Protein AF-A0A2H0IQQ1-F1 (afdb_monomer_lite)

Radius of gyration: 22.9 Å; chains: 1; bounding box: 54×59×88 Å

Secondary structure (DSSP, 8-state):
-----------------------S-----SEEEEEEEEE---SS---SEE--EEEETTEEE-TTSTT-BS-SSEETTEEEEEEEEEEEEEEE-TTT--EEEE-EEEEE-PPEE-TT-TT-TT-EEEPPEEESSEEE--SSS-EEEEEEESSSBPPEEEEEEEEEE-THHHHHT--EEEEEEEEEEEEBP-BTTB-S-EEEEEEEEEE--TTSEEEEEEEEEESTT-SS-SSS---EEE--EEEEE-TTS-TTEEEEEEETTEEESEEEHHHHTTS-EEEEEEE-SSPPGGGSPPP-

Structure (mmCIF, N/CA/C/O backbone):
data_AF-A0A2H0IQQ1-F1
#
_entry.id   AF-A0A2H0IQQ1-F1
#
loop_
_atom_site.group_PDB
_atom_site.id
_atom_site.type_symbol
_atom_site.label_atom_id
_atom_site.label_alt_id
_atom_site.label_comp_id
_atom_site.label_asym_id
_atom_site.label_entity_id
_atom_site.label_seq_id
_atom_site.pdbx_PDB_ins_code
_atom_site.Cartn_x
_atom_site.Cartn_y
_atom_site.Cartn_z
_atom_site.occupancy
_atom_site.B_iso_or_equiv
_atom_site.auth_seq_id
_atom_site.auth_comp_id
_atom_site.auth_asym_id
_atom_site.auth_atom_id
_atom_site.pdbx_PDB_model_num
ATOM 1 N N . MET A 1 1 ? 16.024 37.599 61.953 1.00 33.44 1 MET A N 1
ATOM 2 C CA . MET A 1 1 ? 16.875 37.401 60.757 1.00 33.44 1 MET A CA 1
ATOM 3 C C . MET A 1 1 ? 17.077 35.893 60.640 1.00 33.44 1 MET A C 1
ATOM 5 O O . MET A 1 1 ? 17.752 35.353 61.491 1.00 33.44 1 MET A O 1
ATOM 9 N N . LYS A 1 2 ? 16.430 35.102 59.789 1.00 35.09 2 LYS A N 1
ATOM 10 C CA . LYS A 1 2 ? 15.744 35.287 58.509 1.00 35.09 2 LYS A CA 1
ATOM 11 C C . LYS A 1 2 ? 14.688 34.165 58.383 1.00 35.09 2 LYS A C 1
ATOM 13 O O . LYS A 1 2 ? 14.963 33.048 58.797 1.00 35.09 2 LYS A O 1
ATOM 18 N N . LEU A 1 3 ? 13.525 34.547 57.847 1.00 33.88 3 LEU A N 1
ATOM 19 C CA . LEU A 1 3 ? 12.660 33.860 56.870 1.00 33.88 3 LEU A CA 1
ATOM 20 C C . LEU A 1 3 ? 12.457 32.332 57.001 1.00 33.88 3 LEU A C 1
ATOM 22 O O . LEU A 1 3 ? 13.402 31.565 56.889 1.00 33.88 3 LEU A O 1
ATOM 26 N N . LEU A 1 4 ? 11.230 31.843 57.251 1.00 38.47 4 LEU A N 1
ATOM 27 C CA . LEU A 1 4 ? 10.149 31.674 56.245 1.00 38.47 4 LEU A CA 1
ATOM 28 C C . LEU A 1 4 ? 10.708 31.077 54.935 1.00 38.47 4 LEU A C 1
ATOM 30 O O . LEU A 1 4 ? 11.497 31.708 54.254 1.00 38.47 4 LEU A O 1
ATOM 34 N N . ILE A 1 5 ? 10.350 29.874 54.505 1.00 41.84 5 ILE A N 1
ATOM 35 C CA . ILE A 1 5 ? 9.061 29.559 53.884 1.00 41.84 5 ILE A CA 1
ATOM 36 C C . ILE A 1 5 ? 8.909 28.036 53.976 1.00 41.84 5 ILE A C 1
ATOM 38 O O . ILE A 1 5 ? 9.662 27.281 53.365 1.00 41.84 5 ILE A O 1
ATOM 42 N N . LYS A 1 6 ? 7.931 27.579 54.763 1.00 38.88 6 LYS A N 1
ATOM 43 C CA . LYS A 1 6 ? 7.381 26.232 54.615 1.00 38.88 6 LYS A CA 1
ATOM 44 C C . LYS A 1 6 ? 6.642 26.219 53.278 1.00 38.88 6 LYS A C 1
ATOM 46 O O . LYS A 1 6 ? 5.685 26.971 53.117 1.00 38.88 6 LYS A O 1
ATOM 51 N N . LEU A 1 7 ? 7.136 25.418 52.335 1.00 39.16 7 LEU A N 1
ATOM 52 C CA . LEU A 1 7 ? 6.499 25.144 51.050 1.00 39.16 7 LEU A CA 1
ATOM 53 C C . LEU A 1 7 ? 5.069 24.644 51.290 1.00 39.16 7 LEU A C 1
ATOM 55 O O . LEU A 1 7 ? 4.847 23.500 51.677 1.00 39.16 7 LEU A O 1
ATOM 59 N N . LEU A 1 8 ? 4.108 25.527 51.063 1.00 45.72 8 LEU A N 1
ATOM 60 C CA . LEU A 1 8 ? 2.706 25.197 50.883 1.00 45.72 8 LEU A CA 1
ATOM 61 C C . LEU A 1 8 ? 2.200 26.165 49.822 1.00 45.72 8 LEU A C 1
ATOM 63 O O . LEU A 1 8 ? 1.831 27.301 50.113 1.00 45.72 8 LEU A O 1
ATOM 67 N N . THR A 1 9 ? 2.298 25.762 48.561 1.00 40.56 9 THR A N 1
ATOM 68 C CA . THR A 1 9 ? 1.581 26.426 47.474 1.00 40.56 9 THR A CA 1
ATOM 69 C C . THR A 1 9 ? 1.522 25.503 46.272 1.00 40.56 9 THR A C 1
ATOM 71 O O . THR A 1 9 ? 2.543 25.138 45.702 1.00 40.56 9 THR A O 1
ATOM 74 N N . GLY A 1 10 ? 0.291 25.166 45.898 1.00 38.31 10 GLY A N 1
ATOM 75 C CA . GLY A 1 10 ? -0.042 24.788 44.537 1.00 38.31 10 GLY A CA 1
ATOM 76 C C . GLY A 1 10 ? 0.083 23.310 44.224 1.00 38.31 10 GLY A C 1
ATOM 77 O O . GLY A 1 10 ? 0.929 22.921 43.428 1.00 38.31 10 GLY A O 1
ATOM 78 N N . CYS A 1 11 ? -0.873 22.518 44.717 1.00 39.84 11 CYS A N 1
ATOM 79 C CA . CYS A 1 11 ? -1.487 21.500 43.869 1.00 39.84 11 CYS A CA 1
ATOM 80 C C . CYS A 1 11 ? -2.014 22.197 42.604 1.00 39.84 11 CYS A C 1
ATOM 82 O O . CYS A 1 11 ? -3.181 22.573 42.533 1.00 39.84 11 CYS A O 1
ATOM 84 N N . ILE A 1 12 ? -1.150 22.407 41.613 1.00 40.91 12 ILE A N 1
ATOM 85 C CA . ILE A 1 12 ? -1.613 22.458 40.238 1.00 40.91 12 ILE A CA 1
ATOM 86 C C . ILE A 1 12 ? -1.860 20.998 39.912 1.00 40.91 12 ILE A C 1
ATOM 88 O O . ILE A 1 12 ? -0.954 20.253 39.544 1.00 40.91 12 ILE A O 1
ATOM 92 N N . SER A 1 13 ? -3.107 20.591 40.137 1.00 40.72 13 SER A N 1
ATOM 93 C CA . SER A 1 13 ? -3.743 19.547 39.358 1.00 40.72 13 SER A CA 1
ATOM 94 C C . SER A 1 13 ? -3.581 19.952 37.896 1.00 40.72 13 SER A C 1
ATOM 96 O O . SER A 1 13 ? -4.462 20.575 37.308 1.00 40.72 13 SER A O 1
ATOM 98 N N . PHE A 1 14 ? -2.415 19.656 37.318 1.00 38.06 14 PHE A N 1
ATOM 99 C CA . PHE A 1 14 ? -2.322 19.431 35.895 1.00 38.06 14 PHE A CA 1
ATOM 100 C C . PHE A 1 14 ? -3.229 18.231 35.706 1.00 38.06 14 PHE A C 1
ATOM 102 O O . PHE A 1 14 ? -2.861 17.093 35.997 1.00 38.06 14 PHE A O 1
ATOM 109 N N . PHE A 1 15 ? -4.477 18.526 35.341 1.00 36.03 15 PHE A N 1
ATOM 110 C CA . PHE A 1 15 ? -5.259 17.624 34.537 1.00 36.03 15 PHE A C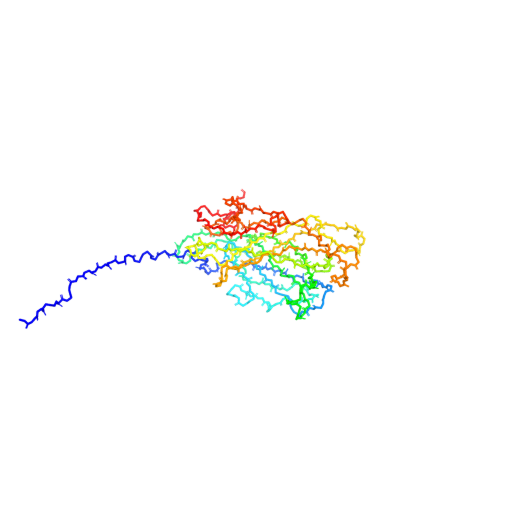A 1
ATOM 111 C C . PHE A 1 15 ? -4.300 17.168 33.447 1.00 36.03 15 PHE A C 1
ATOM 113 O O . PHE A 1 15 ? -3.984 17.911 32.518 1.00 36.03 15 PHE A O 1
ATOM 120 N N . LEU A 1 16 ? -3.765 15.966 33.648 1.00 32.88 16 LEU A N 1
ATOM 121 C CA . LEU A 1 16 ? -3.423 15.059 32.586 1.00 32.88 16 LEU A CA 1
ATOM 122 C C . LEU A 1 16 ? -4.677 15.021 31.720 1.00 32.88 16 LEU A C 1
ATOM 124 O O . LEU A 1 16 ? -5.562 14.189 31.904 1.00 32.88 16 LEU A O 1
ATOM 128 N N . VAL A 1 17 ? -4.755 15.949 30.770 1.00 33.47 17 VAL A N 1
ATOM 129 C CA . VAL A 1 17 ? -5.293 15.617 29.469 1.00 33.47 17 VAL A CA 1
ATOM 130 C C . VAL A 1 17 ? -4.288 14.596 28.949 1.00 33.47 17 VAL A C 1
ATOM 132 O O . VAL A 1 17 ? -3.377 14.902 28.190 1.00 33.47 17 VAL A O 1
ATOM 135 N N . CYS A 1 18 ? -4.397 13.366 29.462 1.00 31.80 18 CYS A N 1
ATOM 136 C CA . CYS A 1 18 ? -4.145 12.209 28.645 1.00 31.80 18 CYS A CA 1
ATOM 137 C C . CYS A 1 18 ? -5.140 12.400 27.511 1.00 31.80 18 CYS A C 1
ATOM 139 O O . CYS A 1 18 ? -6.297 12.000 27.621 1.00 31.80 18 CYS A O 1
ATOM 141 N N . SER A 1 19 ? -4.714 13.112 26.467 1.00 31.34 19 SER A N 1
ATOM 142 C CA . SER A 1 19 ? -5.191 12.823 25.134 1.00 31.34 19 SER A CA 1
ATOM 143 C C . SER A 1 19 ? -4.900 11.343 25.006 1.00 31.34 19 SER A C 1
ATOM 145 O O . SER A 1 19 ? -3.747 10.936 24.865 1.00 31.34 19 SER A O 1
ATOM 147 N N . SER A 1 20 ? -5.916 10.532 25.286 1.00 36.94 20 SER A N 1
ATOM 148 C CA . SER A 1 20 ? -5.905 9.122 24.978 1.00 36.94 20 SER A CA 1
ATOM 149 C C . SER A 1 20 ? -5.668 9.119 23.482 1.00 36.94 20 SER A C 1
ATOM 151 O O . SER A 1 20 ? -6.602 9.367 22.724 1.00 36.94 20 SER A O 1
ATOM 153 N N . ALA A 1 21 ? -4.409 8.978 23.064 1.00 39.47 21 ALA A N 1
ATOM 154 C CA . ALA A 1 21 ? -4.101 8.659 21.690 1.00 39.47 21 ALA A CA 1
ATOM 155 C C . ALA A 1 21 ? -4.992 7.454 21.394 1.00 39.47 21 ALA A C 1
ATOM 157 O O . ALA A 1 21 ? -4.897 6.433 22.088 1.00 39.47 21 ALA A O 1
ATOM 158 N N . LEU A 1 22 ? -5.971 7.637 20.508 1.00 45.75 22 LEU A N 1
ATOM 159 C CA . LEU A 1 22 ? -6.873 6.573 20.100 1.00 45.75 22 LEU A CA 1
ATOM 160 C C . LEU A 1 22 ? -6.001 5.610 19.308 1.00 45.75 22 LEU A C 1
ATOM 162 O O . LEU A 1 22 ? -5.777 5.783 18.118 1.00 45.75 22 LEU A O 1
ATOM 166 N N . ALA A 1 23 ? -5.397 4.672 20.033 1.00 46.00 23 ALA A N 1
ATOM 167 C CA . ALA A 1 23 ? -4.449 3.736 19.479 1.00 46.00 23 ALA A CA 1
ATOM 168 C C . ALA A 1 23 ? -5.076 3.006 18.291 1.00 46.00 23 ALA A C 1
ATOM 170 O O . ALA A 1 23 ? -6.258 2.656 18.305 1.00 46.00 23 ALA A O 1
ATOM 171 N N . GLN A 1 24 ? -4.234 2.721 17.299 1.00 60.72 24 GLN A N 1
ATOM 172 C CA . GLN A 1 24 ? -4.477 1.676 16.315 1.00 60.72 24 GLN A CA 1
ATOM 173 C C . GLN A 1 24 ? -4.996 0.421 17.035 1.00 60.72 24 GLN A C 1
ATOM 175 O O . GLN A 1 24 ? -4.320 -0.126 17.906 1.00 60.72 24 GLN A O 1
ATOM 180 N N . ASN A 1 25 ? -6.226 0.036 16.696 1.00 67.25 25 ASN A N 1
ATOM 181 C CA . ASN A 1 25 ? -7.077 -0.965 17.343 1.00 67.25 25 ASN A CA 1
ATOM 182 C C . ASN A 1 25 ? -6.328 -2.026 18.158 1.00 67.25 25 ASN A C 1
ATOM 184 O O . ASN A 1 25 ? -5.583 -2.855 17.619 1.00 67.25 25 ASN A O 1
ATOM 188 N N . ASN A 1 26 ? -6.601 -2.074 19.460 1.00 74.56 26 ASN A N 1
ATOM 189 C CA . ASN A 1 26 ? -6.078 -3.127 20.315 1.00 74.56 26 ASN A CA 1
ATOM 190 C C . ASN A 1 26 ? -7.199 -4.117 20.599 1.00 74.56 26 ASN A C 1
ATOM 192 O O . ASN A 1 26 ? -7.939 -3.956 21.555 1.00 74.56 26 ASN A O 1
ATOM 196 N N . TYR A 1 27 ? -7.352 -5.111 19.731 1.00 84.75 27 TYR A N 1
ATOM 197 C CA . TYR A 1 27 ? -8.347 -6.167 19.887 1.00 84.75 27 TYR A CA 1
ATOM 198 C C . TYR A 1 27 ? -7.715 -7.547 19.725 1.00 84.75 27 TYR A C 1
ATOM 200 O O . TYR A 1 27 ? -6.635 -7.710 19.126 1.00 84.75 27 TYR A O 1
ATOM 208 N N . LYS A 1 28 ? -8.430 -8.554 20.233 1.00 85.25 28 LYS A N 1
ATOM 209 C CA . LYS A 1 28 ? -8.199 -9.966 19.935 1.00 85.25 28 LYS A CA 1
ATOM 210 C C . LYS A 1 28 ? -9.234 -10.450 18.906 1.00 85.25 28 LYS A C 1
ATOM 212 O O . LYS A 1 28 ? -10.422 -10.420 19.218 1.00 85.25 28 LYS A O 1
ATOM 217 N N . PRO A 1 29 ? -8.806 -10.938 17.726 1.00 86.56 29 PRO A N 1
ATOM 218 C CA . PRO A 1 29 ? -9.711 -11.406 16.686 1.00 86.56 29 PRO A CA 1
ATOM 219 C C . PRO A 1 29 ? -10.640 -12.506 17.192 1.00 86.56 29 PRO A C 1
ATOM 221 O O . PRO A 1 29 ? -10.183 -13.521 17.723 1.00 86.56 29 PRO A O 1
ATOM 224 N N . THR A 1 30 ? -11.941 -12.299 17.017 1.00 84.06 30 THR A N 1
ATOM 225 C CA . THR A 1 30 ? -12.991 -13.277 17.344 1.00 84.06 30 THR A CA 1
ATOM 226 C C . THR A 1 30 ? -13.197 -14.289 16.219 1.00 84.06 30 THR A C 1
ATOM 228 O O . THR A 1 30 ? -13.324 -15.484 16.478 1.00 84.06 30 THR A O 1
ATOM 231 N N . ASN A 1 31 ? -13.165 -13.821 14.969 1.00 88.44 31 ASN A N 1
ATOM 232 C CA . ASN A 1 31 ? -13.225 -14.638 13.765 1.00 88.44 31 ASN A CA 1
ATOM 233 C C . ASN A 1 31 ? -12.008 -14.345 12.893 1.00 88.44 31 ASN A C 1
ATOM 235 O O . ASN A 1 31 ? -11.460 -13.239 12.911 1.00 88.44 31 ASN A O 1
ATOM 239 N N . THR A 1 32 ? -11.584 -15.354 12.136 1.00 92.31 32 THR A N 1
ATOM 240 C CA . THR A 1 32 ? -10.443 -15.227 11.234 1.00 92.31 32 THR A CA 1
ATOM 241 C C . THR A 1 32 ? -10.701 -15.899 9.891 1.00 92.31 32 THR A C 1
ATOM 243 O O . THR A 1 32 ? -11.442 -16.879 9.805 1.00 92.31 32 THR A O 1
ATOM 246 N N . GLY A 1 33 ? -10.093 -15.350 8.845 1.00 93.94 33 GLY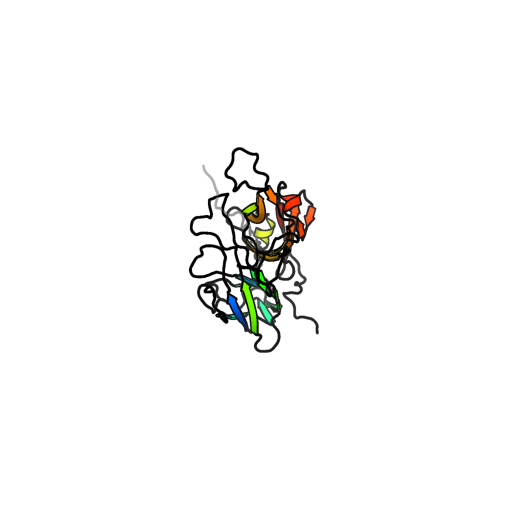 A N 1
ATOM 247 C CA . GLY A 1 33 ? -10.089 -15.868 7.486 1.00 93.94 33 GLY A CA 1
ATOM 248 C C . GLY A 1 33 ? -8.704 -16.318 7.026 1.00 93.94 33 GLY A C 1
ATOM 249 O O . GLY A 1 33 ? -7.726 -16.334 7.785 1.00 93.94 33 GLY A O 1
ATOM 250 N N . TYR A 1 34 ? -8.644 -16.675 5.745 1.00 95.06 34 TYR A N 1
ATOM 251 C CA . TYR A 1 34 ? -7.450 -17.178 5.076 1.00 95.06 34 TYR A CA 1
ATOM 252 C C . TYR A 1 34 ? -7.216 -16.449 3.758 1.00 95.06 34 TYR A C 1
ATOM 254 O O . TYR A 1 34 ? -8.157 -16.120 3.033 1.00 95.06 34 TYR A O 1
ATOM 262 N N . VAL A 1 35 ? -5.946 -16.282 3.406 1.00 96.75 35 VAL A N 1
ATOM 263 C CA . VAL A 1 35 ? -5.532 -15.786 2.096 1.00 96.75 35 VAL A CA 1
ATOM 264 C C . VAL A 1 35 ? -4.459 -16.710 1.538 1.00 96.75 35 VAL A C 1
ATOM 266 O O . VAL A 1 35 ? -3.457 -16.994 2.191 1.00 96.75 35 VAL A O 1
ATOM 269 N N . ASN A 1 36 ? -4.679 -17.194 0.322 1.00 97.38 36 ASN A N 1
ATOM 270 C CA . ASN A 1 36 ? -3.745 -18.031 -0.414 1.00 97.38 36 ASN A CA 1
ATOM 271 C C . ASN A 1 36 ? -3.031 -17.178 -1.456 1.00 97.38 36 ASN A C 1
ATOM 273 O O . ASN A 1 36 ? -3.638 -16.765 -2.445 1.00 97.38 36 ASN A O 1
ATOM 277 N N . PHE A 1 37 ? -1.735 -16.963 -1.262 1.00 97.38 37 PHE A N 1
ATOM 278 C CA . PHE A 1 37 ? -0.912 -16.213 -2.200 1.00 97.38 37 PHE A CA 1
ATOM 279 C C . PHE A 1 37 ? -0.208 -17.149 -3.178 1.00 97.38 37 PHE A C 1
ATOM 281 O O . PHE A 1 37 ? 0.415 -18.141 -2.794 1.00 97.38 37 PHE A O 1
ATOM 288 N N . SER A 1 38 ? -0.276 -16.808 -4.457 1.00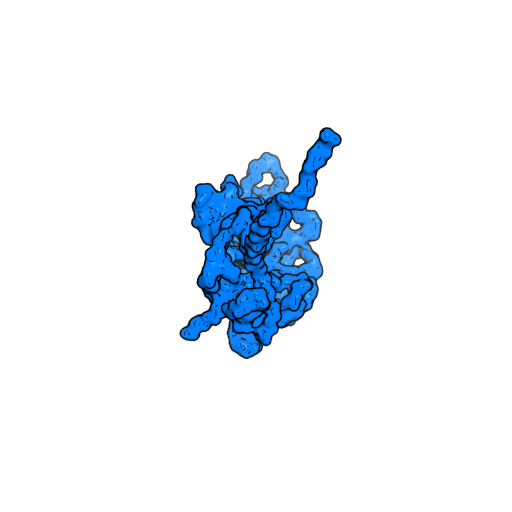 97.88 38 SER A N 1
ATOM 289 C CA . SER A 1 38 ? 0.513 -17.425 -5.515 1.00 97.88 38 SER A CA 1
ATOM 290 C C . SER A 1 38 ? 1.434 -16.375 -6.111 1.00 97.88 38 SER A C 1
ATOM 292 O O . SER A 1 38 ? 0.964 -15.416 -6.716 1.00 97.88 38 SER A O 1
ATOM 294 N N . LEU A 1 39 ? 2.739 -16.550 -5.914 1.00 97.12 39 LEU A N 1
ATOM 295 C CA . LEU A 1 39 ? 3.758 -15.620 -6.384 1.00 97.12 39 LEU A CA 1
ATOM 296 C C . LEU A 1 39 ? 4.436 -16.193 -7.628 1.00 97.12 39 LEU A C 1
ATOM 298 O O . LEU A 1 39 ? 5.015 -17.279 -7.579 1.00 97.12 39 LEU A O 1
ATOM 302 N N . GLY A 1 40 ? 4.334 -15.460 -8.732 1.00 95.75 40 GLY A N 1
ATOM 303 C CA . GLY A 1 40 ? 4.988 -15.725 -10.005 1.00 95.75 40 GLY A CA 1
ATOM 304 C C . GLY A 1 40 ? 6.465 -15.336 -9.999 1.00 95.75 40 GLY A C 1
ATOM 305 O O . GLY A 1 40 ? 7.157 -15.489 -8.989 1.00 95.75 40 GLY A O 1
ATOM 306 N N . GLY A 1 41 ? 6.947 -14.872 -11.150 1.00 93.62 41 GLY A N 1
ATOM 307 C CA . GLY A 1 41 ? 8.340 -14.485 -11.357 1.00 93.62 41 GLY A CA 1
ATOM 308 C C . GLY A 1 41 ? 8.571 -12.978 -11.250 1.00 93.62 41 GLY A C 1
ATOM 309 O O . GLY A 1 41 ? 7.641 -12.195 -11.075 1.00 93.62 41 GLY A O 1
ATOM 310 N N . THR A 1 42 ? 9.834 -12.586 -11.393 1.00 92.81 42 THR A N 1
ATOM 311 C CA . THR A 1 42 ? 10.305 -11.198 -11.522 1.00 92.81 42 THR A CA 1
ATOM 312 C C . THR A 1 42 ? 11.392 -11.147 -12.596 1.00 92.81 42 THR A C 1
ATOM 314 O O . THR A 1 42 ? 12.105 -12.128 -12.823 1.00 92.81 42 THR A O 1
ATOM 317 N N . SER A 1 43 ? 11.511 -10.004 -13.266 1.00 87.50 43 SER A N 1
ATOM 318 C CA . SER A 1 43 ? 12.535 -9.726 -14.275 1.00 87.50 43 SER A CA 1
ATOM 319 C C . SER A 1 43 ? 13.890 -9.312 -13.677 1.00 87.50 43 SER A C 1
ATOM 321 O O . SER A 1 43 ? 14.894 -9.256 -14.392 1.00 87.50 43 SER A O 1
ATOM 323 N N . LEU A 1 44 ? 13.951 -9.044 -12.367 1.00 89.25 44 LEU A N 1
ATOM 324 C CA . LEU A 1 44 ? 15.160 -8.612 -11.666 1.00 89.25 44 LEU A CA 1
ATOM 325 C C . LEU A 1 44 ? 15.754 -9.710 -10.773 1.00 89.25 44 LEU A C 1
ATOM 327 O O . LEU A 1 44 ? 15.088 -10.647 -10.335 1.00 89.25 44 LEU A O 1
ATOM 331 N N . LEU A 1 45 ? 17.047 -9.571 -10.459 1.00 86.81 45 LEU A N 1
ATOM 332 C CA . LEU A 1 45 ? 17.672 -10.339 -9.380 1.00 86.81 45 LEU A CA 1
ATOM 333 C C . LEU A 1 45 ? 17.040 -9.941 -8.046 1.00 86.81 45 LEU A C 1
ATOM 335 O O . LEU A 1 45 ? 16.912 -8.753 -7.756 1.00 86.81 45 LEU A O 1
ATOM 339 N N . HIS A 1 46 ? 16.699 -10.935 -7.237 1.00 85.44 46 HIS A N 1
ATOM 340 C CA . HIS A 1 46 ? 15.845 -10.772 -6.068 1.00 85.44 46 HIS A CA 1
ATOM 341 C C . HIS A 1 46 ? 16.340 -11.599 -4.881 1.00 85.44 46 HIS A C 1
ATOM 343 O O . HIS A 1 46 ? 17.122 -12.543 -5.020 1.00 85.44 46 HIS A O 1
ATOM 349 N N . ALA A 1 47 ? 15.868 -11.228 -3.691 1.00 84.56 47 ALA A N 1
ATOM 350 C CA . ALA A 1 47 ? 16.016 -12.045 -2.495 1.00 84.56 47 ALA A CA 1
ATOM 351 C C . ALA A 1 47 ? 15.182 -13.330 -2.605 1.00 84.56 47 ALA A C 1
ATOM 353 O O . ALA A 1 47 ? 14.243 -13.414 -3.391 1.00 84.56 47 ALA A O 1
ATOM 354 N N . LYS A 1 48 ? 15.483 -14.326 -1.764 1.00 87.50 48 LYS A N 1
ATOM 355 C CA . LYS A 1 48 ? 14.792 -15.627 -1.778 1.00 87.50 48 LYS A CA 1
ATOM 356 C C . LYS A 1 48 ? 13.273 -15.516 -1.573 1.00 87.50 48 LYS A C 1
ATOM 358 O O . LYS A 1 48 ? 12.534 -16.364 -2.068 1.00 87.50 48 LYS A O 1
ATOM 363 N N . THR A 1 49 ? 12.824 -14.504 -0.839 1.00 92.62 49 THR A N 1
ATOM 364 C CA . THR A 1 49 ? 11.417 -14.292 -0.492 1.00 92.62 49 THR A CA 1
ATOM 365 C C . THR A 1 49 ? 11.004 -12.846 -0.725 1.00 92.62 49 THR A C 1
ATOM 367 O O . THR A 1 49 ? 11.828 -11.939 -0.609 1.00 92.62 49 THR A O 1
ATOM 370 N N . GLN A 1 50 ? 9.719 -12.651 -0.996 1.00 93.06 50 GLN A N 1
ATOM 371 C CA . GLN A 1 50 ? 9.046 -11.366 -1.104 1.00 93.06 50 GLN A CA 1
ATOM 372 C C . GLN A 1 50 ? 8.176 -11.134 0.133 1.00 93.06 50 GLN A C 1
ATOM 374 O O . GLN A 1 50 ? 7.412 -12.011 0.537 1.00 93.06 50 GLN A O 1
ATOM 379 N N . ASN A 1 51 ? 8.278 -9.953 0.734 1.00 91.50 51 ASN A N 1
ATOM 380 C CA . ASN A 1 51 ? 7.385 -9.560 1.822 1.00 91.50 51 ASN A CA 1
ATOM 381 C C . ASN A 1 51 ? 6.124 -8.910 1.254 1.00 91.50 51 ASN A C 1
ATOM 383 O O . ASN A 1 51 ? 6.143 -8.391 0.143 1.00 91.50 51 ASN A O 1
ATOM 387 N N . LEU A 1 52 ? 5.045 -8.931 2.026 1.00 92.94 52 LEU A N 1
ATOM 388 C CA . LEU A 1 52 ? 3.820 -8.194 1.737 1.00 92.94 52 LEU A CA 1
ATOM 389 C C . LEU A 1 52 ? 3.176 -7.750 3.042 1.00 92.94 52 LEU A C 1
ATOM 391 O O . LEU A 1 52 ? 3.515 -8.254 4.118 1.00 92.94 52 LEU A O 1
ATOM 395 N N . GLU A 1 53 ? 2.233 -6.830 2.920 1.00 94.88 53 GLU A N 1
ATOM 396 C CA . GLU A 1 53 ? 1.503 -6.249 4.037 1.00 94.88 53 GLU A CA 1
ATOM 397 C C . GLU A 1 53 ? 0.016 -6.190 3.688 1.00 94.88 53 GLU A C 1
ATOM 399 O O . GLU A 1 53 ? -0.351 -5.850 2.561 1.00 94.88 53 GLU A O 1
ATOM 404 N N . LEU A 1 54 ? -0.848 -6.542 4.643 1.00 95.44 54 LEU A N 1
ATOM 405 C CA . LEU A 1 54 ? -2.294 -6.386 4.494 1.00 95.44 54 LEU A CA 1
ATOM 406 C C . LEU A 1 54 ? -2.776 -5.253 5.389 1.00 95.44 54 LEU A C 1
ATOM 408 O O . LEU A 1 54 ? -2.439 -5.211 6.572 1.00 95.44 54 LEU A O 1
ATOM 412 N N . PHE A 1 55 ? -3.629 -4.399 4.834 1.00 94.69 55 PHE A N 1
ATOM 413 C CA . PHE A 1 55 ? -4.255 -3.291 5.541 1.00 94.69 55 PHE A CA 1
ATOM 414 C C . PHE A 1 55 ? -5.767 -3.460 5.551 1.00 94.69 55 PHE A C 1
ATOM 416 O O . PHE A 1 55 ? -6.373 -3.627 4.494 1.00 94.69 55 PHE A O 1
ATOM 423 N N . GLY A 1 56 ? -6.380 -3.397 6.729 1.00 92.38 56 GLY A N 1
ATOM 424 C CA . GLY A 1 56 ? -7.834 -3.454 6.870 1.00 92.38 56 GLY A CA 1
ATOM 425 C C . GLY A 1 56 ? -8.281 -2.894 8.210 1.00 92.38 56 GLY A C 1
ATOM 426 O O . GLY A 1 56 ? -7.800 -3.335 9.249 1.00 92.38 56 GLY A O 1
ATOM 427 N N . CYS A 1 57 ? -9.174 -1.906 8.193 1.00 90.88 57 CYS A N 1
ATOM 428 C CA . CYS A 1 57 ? -9.689 -1.220 9.379 1.00 90.88 57 CYS A CA 1
ATOM 429 C C . CYS A 1 57 ? -8.608 -0.926 10.450 1.00 90.88 57 CYS A C 1
ATOM 431 O O . CYS A 1 57 ? -8.636 -1.488 11.546 1.00 90.88 57 CYS A O 1
ATOM 433 N N . ASN A 1 58 ? -7.590 -0.127 10.098 1.00 84.56 58 ASN A N 1
ATOM 434 C CA . ASN A 1 58 ? -6.375 0.165 10.894 1.00 84.56 58 ASN A CA 1
ATOM 435 C C . ASN A 1 58 ? -5.534 -1.025 11.365 1.00 84.56 58 ASN A C 1
ATOM 437 O O . ASN A 1 58 ? -4.582 -0.855 12.125 1.00 84.56 58 ASN A O 1
ATOM 441 N N . THR A 1 59 ? -5.840 -2.232 10.912 1.00 87.06 59 THR A N 1
ATOM 442 C CA . THR A 1 59 ? -5.011 -3.403 11.162 1.00 87.06 59 THR A CA 1
ATOM 443 C C . THR A 1 59 ? -3.956 -3.486 10.066 1.00 87.06 59 THR A C 1
ATOM 445 O O . THR A 1 59 ? -4.310 -3.614 8.896 1.00 87.06 59 THR A O 1
ATOM 448 N N . SER A 1 60 ? -2.678 -3.438 10.450 1.00 91.06 60 SER A N 1
ATOM 449 C CA . SER A 1 60 ? -1.549 -3.789 9.582 1.00 91.06 60 SER A CA 1
ATOM 450 C C . SER A 1 60 ? -1.063 -5.201 9.916 1.00 91.06 60 SER A C 1
ATOM 452 O O . SER A 1 60 ? -0.786 -5.529 11.075 1.00 91.06 60 SER A O 1
ATOM 454 N N . ILE A 1 61 ? -1.009 -6.069 8.907 1.00 92.69 61 ILE A N 1
ATOM 455 C CA . ILE A 1 61 ? -0.603 -7.470 9.036 1.00 92.69 61 ILE A CA 1
ATOM 456 C C . ILE A 1 61 ? 0.655 -7.672 8.200 1.00 92.69 61 ILE A C 1
ATOM 458 O O . ILE A 1 61 ? 0.593 -7.764 6.976 1.00 92.69 61 ILE A O 1
ATOM 462 N N . THR A 1 62 ? 1.794 -7.743 8.884 1.00 92.25 62 THR A N 1
ATOM 463 C CA . THR A 1 62 ? 3.134 -7.865 8.298 1.00 92.25 62 THR A CA 1
ATOM 464 C C . THR A 1 62 ? 3.881 -9.051 8.903 1.00 92.25 62 THR A C 1
ATOM 466 O O . THR A 1 62 ? 3.492 -9.571 9.953 1.00 92.25 62 THR A O 1
ATOM 469 N N . VAL A 1 63 ? 4.957 -9.499 8.251 1.00 89.38 63 VAL A N 1
ATOM 470 C CA . VAL A 1 63 ? 5.784 -10.613 8.742 1.00 89.38 63 VAL A CA 1
ATOM 471 C C . VAL A 1 63 ? 6.234 -10.349 10.182 1.00 89.38 63 VAL A C 1
ATOM 473 O O . VAL A 1 63 ? 6.897 -9.356 10.468 1.00 89.38 63 VAL A O 1
ATOM 476 N N . GLY A 1 64 ? 5.899 -11.272 11.087 1.00 85.25 64 GLY A N 1
ATOM 477 C CA . GLY A 1 64 ? 6.253 -11.187 12.508 1.00 85.25 64 GLY A CA 1
ATOM 478 C C . GLY A 1 64 ? 5.245 -10.440 13.388 1.00 85.25 64 GLY A C 1
ATOM 479 O O . GLY A 1 64 ? 5.437 -10.395 14.603 1.00 85.25 64 GLY A O 1
ATOM 480 N N . SER A 1 65 ? 4.162 -9.890 12.826 1.00 88.25 65 SER A N 1
ATOM 481 C CA . SER A 1 65 ? 3.085 -9.285 13.617 1.00 88.25 65 SER A CA 1
ATOM 482 C C . SER A 1 65 ? 2.247 -10.340 14.359 1.00 88.25 65 SER A C 1
ATOM 484 O O . SER A 1 65 ? 2.232 -11.520 14.001 1.00 88.25 65 SER A O 1
ATOM 486 N N . LYS A 1 66 ? 1.476 -9.916 15.374 1.00 86.00 66 LYS A N 1
ATOM 487 C CA . LYS A 1 66 ? 0.581 -10.804 16.153 1.00 86.00 66 LYS A CA 1
ATOM 488 C C . LYS A 1 66 ? -0.499 -11.508 15.319 1.00 86.00 66 LYS A C 1
ATOM 490 O O . LYS A 1 66 ? -1.059 -12.501 15.772 1.00 86.00 66 LYS A O 1
ATOM 495 N N . PHE A 1 67 ? -0.807 -10.982 14.134 1.00 87.19 67 PHE A N 1
ATOM 496 C CA . PHE A 1 67 ? -1.816 -11.522 13.219 1.00 87.19 67 PHE A CA 1
ATOM 497 C C . PHE A 1 67 ? -1.197 -12.299 12.053 1.00 87.19 67 PHE A C 1
ATOM 499 O O . PHE A 1 67 ? -1.914 -12.770 11.174 1.00 87.19 67 PHE A O 1
ATOM 506 N N . TRP A 1 68 ? 0.129 -12.449 12.037 1.00 90.44 68 TRP A N 1
ATOM 507 C CA . TRP A 1 68 ? 0.834 -13.161 10.985 1.00 90.44 68 TRP A CA 1
ATOM 508 C C . TRP A 1 68 ? 0.974 -14.647 11.310 1.00 90.44 68 TRP A C 1
ATOM 510 O O . TRP A 1 68 ? 1.894 -15.059 12.017 1.00 90.44 68 TRP A O 1
ATOM 520 N N . ASN A 1 69 ? 0.084 -15.470 10.755 1.00 93.69 69 ASN A N 1
ATOM 521 C CA . ASN A 1 69 ? 0.212 -16.926 10.808 1.00 93.69 69 ASN A CA 1
ATOM 522 C C . ASN A 1 69 ? 0.420 -17.503 9.402 1.00 93.69 69 ASN A C 1
ATOM 524 O O . ASN A 1 69 ? -0.507 -18.030 8.776 1.00 93.69 69 ASN A O 1
ATOM 528 N N . GLY A 1 70 ? 1.642 -17.342 8.894 1.00 93.50 70 GLY A N 1
ATOM 529 C CA . GLY A 1 70 ? 2.050 -17.719 7.543 1.00 93.50 70 GLY A CA 1
ATOM 530 C C . GLY A 1 70 ? 3.575 -17.830 7.403 1.00 93.50 70 GLY A C 1
ATOM 531 O O . GLY A 1 70 ? 4.292 -17.822 8.409 1.00 93.50 70 GLY A O 1
ATOM 532 N N . PRO A 1 71 ? 4.100 -17.944 6.171 1.00 93.69 71 PRO A N 1
ATOM 533 C CA . PRO A 1 71 ? 5.539 -18.043 5.935 1.00 93.69 71 PRO A CA 1
ATOM 534 C C . PRO A 1 71 ? 6.259 -16.748 6.343 1.00 93.69 71 PRO A C 1
ATOM 536 O O . PRO A 1 71 ? 5.658 -15.680 6.366 1.00 93.69 71 PRO A O 1
ATOM 539 N N . SER A 1 72 ? 7.566 -16.796 6.610 1.00 91.62 72 SER A N 1
ATOM 540 C CA . SER A 1 72 ? 8.377 -15.609 6.956 1.00 91.62 72 SER A CA 1
ATOM 541 C C . SER A 1 72 ? 8.655 -14.666 5.767 1.00 91.62 72 SER A C 1
ATOM 543 O O . SER A 1 72 ? 9.614 -13.902 5.796 1.00 91.62 72 SER A O 1
ATOM 545 N N . GLY A 1 73 ? 7.876 -14.793 4.695 1.00 93.00 73 GLY A N 1
ATOM 546 C CA . GLY A 1 73 ? 8.086 -14.220 3.370 1.00 93.00 73 GLY A CA 1
ATOM 547 C C . GLY A 1 73 ? 7.613 -15.208 2.299 1.00 93.00 73 GLY A C 1
ATOM 548 O O . GLY A 1 73 ? 7.715 -16.421 2.477 1.00 93.00 73 GLY A O 1
ATOM 549 N N . PHE A 1 74 ? 7.086 -14.703 1.190 1.00 95.19 74 PHE A N 1
ATOM 550 C CA . PHE A 1 74 ? 6.537 -15.507 0.101 1.00 95.19 74 PHE A CA 1
ATOM 551 C C . PHE A 1 74 ? 7.633 -15.913 -0.879 1.00 95.19 74 PHE A C 1
ATOM 553 O O . PHE A 1 74 ? 8.391 -15.081 -1.367 1.00 95.19 74 PHE A O 1
ATOM 560 N N . GLU A 1 75 ? 7.738 -17.203 -1.164 1.00 96.06 75 GLU A N 1
ATOM 561 C CA . GLU A 1 75 ? 8.705 -17.746 -2.115 1.00 96.06 75 GLU A CA 1
ATOM 562 C C . GLU A 1 75 ? 8.259 -17.479 -3.555 1.00 96.06 75 GLU A C 1
ATOM 564 O O . GLU A 1 75 ? 7.080 -17.617 -3.888 1.00 96.06 75 GLU A O 1
ATOM 569 N N . TRP A 1 76 ? 9.216 -17.131 -4.411 1.00 95.94 76 TRP A N 1
ATOM 570 C CA . TRP A 1 76 ? 9.000 -16.925 -5.842 1.00 95.94 76 TRP A CA 1
ATOM 571 C C . TRP A 1 76 ? 8.622 -18.219 -6.562 1.00 95.94 76 TRP A C 1
ATOM 573 O O . TRP A 1 76 ? 9.082 -19.301 -6.193 1.00 95.94 76 TRP A O 1
ATOM 583 N N . ASN A 1 77 ? 7.832 -18.101 -7.632 1.00 95.75 77 ASN A N 1
ATOM 584 C CA . ASN A 1 77 ? 7.348 -19.223 -8.445 1.00 95.75 77 ASN A CA 1
ATOM 585 C C . ASN A 1 77 ? 6.634 -20.317 -7.628 1.00 95.75 77 ASN A C 1
ATOM 587 O O . ASN A 1 77 ? 6.743 -21.509 -7.930 1.00 95.75 77 ASN A O 1
ATOM 591 N N . LYS A 1 78 ? 5.911 -19.922 -6.576 1.00 97.00 78 LYS A N 1
ATOM 592 C CA . LYS A 1 78 ? 5.231 -20.839 -5.659 1.00 97.00 78 LYS A CA 1
ATOM 593 C C . LYS A 1 78 ? 3.782 -20.426 -5.443 1.00 97.00 78 LYS A C 1
ATOM 595 O O . LYS A 1 78 ? 3.479 -19.304 -5.031 1.00 97.00 78 LYS A O 1
ATOM 600 N N . ALA A 1 79 ? 2.890 -21.378 -5.696 1.00 96.88 79 ALA A N 1
ATOM 601 C CA . ALA A 1 79 ? 1.453 -21.230 -5.517 1.00 96.88 79 ALA A CA 1
ATOM 602 C C . ALA A 1 79 ? 0.994 -21.620 -4.103 1.00 96.88 79 ALA A C 1
ATOM 604 O O . ALA A 1 79 ? 1.665 -22.390 -3.413 1.00 96.88 79 ALA A O 1
ATOM 605 N N . ASN A 1 80 ? -0.197 -21.146 -3.724 1.00 95.75 80 ASN A N 1
ATOM 606 C CA . ASN A 1 80 ? -0.945 -21.573 -2.532 1.00 95.75 80 ASN A CA 1
ATOM 607 C C . ASN A 1 80 ? -0.176 -21.441 -1.205 1.00 95.75 80 ASN A C 1
ATOM 609 O O . ASN A 1 80 ? -0.251 -22.302 -0.329 1.00 95.75 80 ASN A O 1
ATOM 613 N N . GLN A 1 81 ? 0.575 -20.355 -1.054 1.00 96.94 81 GLN A N 1
ATOM 614 C CA . GLN A 1 81 ? 1.244 -20.003 0.191 1.00 96.94 81 GLN A CA 1
ATOM 615 C C . GLN A 1 81 ? 0.222 -19.358 1.129 1.00 96.94 81 GLN A C 1
ATOM 617 O O . GLN A 1 81 ? -0.265 -18.257 0.871 1.00 96.94 81 GLN A O 1
ATOM 622 N N . VAL A 1 82 ? -0.143 -20.079 2.187 1.00 97.00 82 VAL A N 1
ATOM 623 C CA . VAL A 1 82 ? -1.271 -19.716 3.052 1.00 97.00 82 VAL A CA 1
ATOM 624 C C . VAL A 1 82 ? -0.840 -18.724 4.129 1.00 97.00 82 VAL A C 1
ATOM 626 O O . VAL A 1 82 ? 0.090 -18.988 4.891 1.00 97.00 82 VAL A O 1
ATOM 629 N N . LEU A 1 83 ? -1.577 -17.622 4.232 1.00 96.38 83 LEU A N 1
ATOM 630 C CA . LEU A 1 83 ? -1.619 -16.755 5.401 1.00 96.38 83 LEU A CA 1
ATOM 631 C C . LEU A 1 83 ? -2.974 -16.947 6.088 1.00 96.38 83 LEU A C 1
ATOM 633 O O . LEU A 1 83 ? -4.029 -16.757 5.485 1.00 96.38 83 LEU A O 1
ATOM 637 N N . SER A 1 84 ? -2.946 -17.368 7.346 1.00 94.19 84 SER A N 1
ATOM 638 C CA . SER A 1 84 ? -4.139 -17.639 8.153 1.00 94.19 84 SER A CA 1
ATOM 639 C C . SER A 1 84 ? -4.234 -16.678 9.334 1.00 94.19 84 SER A C 1
ATOM 641 O O . SER A 1 84 ? -3.295 -15.933 9.611 1.00 94.19 84 SER A O 1
ATOM 643 N N . GLY A 1 85 ? -5.362 -16.702 10.048 1.00 90.25 85 GLY A N 1
ATOM 644 C CA . GLY A 1 85 ? -5.543 -15.862 11.232 1.00 90.25 85 GLY A CA 1
ATOM 645 C C . GLY A 1 85 ? -5.840 -14.396 10.906 1.00 90.25 85 GLY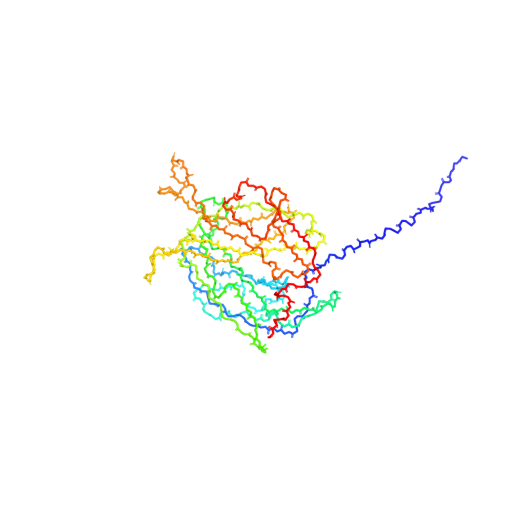 A C 1
ATOM 646 O O . GLY A 1 85 ? -5.765 -13.556 11.800 1.00 90.25 85 GLY A O 1
ATOM 647 N N . ILE A 1 86 ? -6.189 -14.094 9.649 1.00 93.62 86 ILE A N 1
ATOM 648 C CA . ILE A 1 86 ? -6.549 -12.744 9.211 1.00 93.62 86 ILE A CA 1
ATOM 649 C C . ILE A 1 86 ? -7.846 -12.344 9.909 1.00 93.62 86 ILE A C 1
ATOM 651 O O . ILE A 1 86 ? -8.833 -13.054 9.728 1.00 93.62 86 ILE A O 1
ATOM 655 N N . PRO A 1 87 ? -7.882 -11.266 10.706 1.00 92.94 87 PRO A N 1
ATOM 656 C CA . PRO A 1 87 ? -9.101 -10.840 11.380 1.00 92.94 87 PRO A CA 1
ATOM 657 C C . PRO A 1 87 ? -10.265 -10.643 10.404 1.00 92.94 87 PRO A C 1
ATOM 659 O O . PRO A 1 87 ? -10.088 -10.227 9.268 1.00 92.94 87 PRO A O 1
ATOM 662 N N . TYR A 1 88 ? -11.477 -10.976 10.821 1.00 92.38 88 TYR A N 1
ATOM 663 C CA . TYR A 1 88 ? -12.656 -10.784 9.982 1.00 92.38 88 TYR A CA 1
ATOM 664 C C . TYR A 1 88 ? -13.914 -10.734 10.847 1.00 92.38 88 TYR A C 1
ATOM 666 O O . TYR A 1 88 ? -13.951 -11.277 11.949 1.00 92.38 88 TYR A O 1
ATOM 674 N N . GLY A 1 89 ? -14.964 -10.087 10.363 1.00 92.00 89 GLY A N 1
ATOM 675 C CA . GLY A 1 89 ? -16.246 -10.024 11.040 1.00 92.00 89 GLY A CA 1
ATOM 676 C C . GLY A 1 89 ? -16.281 -8.994 12.165 1.00 92.00 89 GLY A C 1
ATOM 677 O O . GLY A 1 89 ? -15.458 -8.081 12.221 1.00 92.00 89 GLY A O 1
ATOM 678 N N . LEU A 1 90 ? -17.251 -9.157 13.066 1.00 92.25 90 LEU A N 1
ATOM 679 C CA . LEU A 1 90 ? -17.450 -8.276 14.216 1.00 92.25 90 LEU A CA 1
ATOM 680 C C . LEU A 1 90 ? -16.284 -8.391 15.205 1.00 92.25 90 LEU A C 1
ATOM 682 O O . LEU A 1 90 ? -15.979 -9.483 15.690 1.00 92.25 90 LEU A O 1
ATOM 686 N N . GLN A 1 91 ? -15.677 -7.254 15.516 1.00 92.00 91 GLN A N 1
ATOM 687 C CA . GLN A 1 91 ? -14.600 -7.071 16.477 1.00 92.00 91 GLN A CA 1
ATOM 688 C C . GLN A 1 91 ? -15.014 -6.047 17.535 1.00 92.00 91 GLN A C 1
ATOM 690 O O . GLN A 1 91 ? -15.930 -5.251 17.331 1.00 92.00 91 GLN A O 1
ATOM 695 N N . THR A 1 92 ? -14.310 -6.058 18.661 1.00 89.50 92 THR A N 1
ATOM 696 C CA . THR A 1 92 ? -14.500 -5.093 19.744 1.00 89.50 92 THR A CA 1
ATOM 697 C C . THR A 1 92 ? -13.137 -4.561 20.140 1.00 89.50 92 THR A C 1
ATOM 699 O O . THR A 1 92 ? -12.241 -5.348 20.447 1.00 89.50 92 THR A O 1
ATOM 702 N N . ASP A 1 93 ? -12.963 -3.243 20.120 1.00 84.88 93 ASP A N 1
ATOM 703 C CA . ASP A 1 93 ? -11.720 -2.632 20.579 1.00 84.88 93 ASP A CA 1
ATOM 704 C C . ASP A 1 93 ? -11.604 -2.773 22.105 1.00 84.88 93 ASP A C 1
ATOM 706 O O . ASP A 1 93 ? -12.523 -2.432 22.856 1.00 84.88 93 ASP A O 1
ATOM 710 N N . ASP A 1 94 ? -10.479 -3.298 22.597 1.00 85.00 94 ASP A N 1
ATOM 711 C CA . ASP A 1 94 ? -10.330 -3.597 24.021 1.00 85.00 94 ASP A CA 1
ATOM 712 C C . ASP A 1 94 ? -10.249 -2.324 24.873 1.00 85.00 94 ASP A C 1
ATOM 714 O O . ASP A 1 94 ? -10.576 -2.387 26.064 1.00 85.00 94 ASP A O 1
ATOM 718 N N . SER A 1 95 ? -9.847 -1.189 24.294 1.00 82.19 95 SER A N 1
ATOM 719 C CA . SER A 1 95 ? -9.659 0.078 25.012 1.00 82.19 95 SER A CA 1
ATOM 720 C C . SER A 1 95 ? -10.970 0.848 25.157 1.00 82.19 95 SER A C 1
ATOM 722 O O . SER A 1 95 ? -11.324 1.277 26.253 1.00 82.19 95 SER A O 1
ATOM 724 N N . THR A 1 96 ? -11.699 1.006 24.056 1.00 82.62 96 THR A N 1
ATOM 725 C CA . THR A 1 96 ? -12.922 1.819 23.958 1.00 82.62 96 THR A CA 1
ATOM 726 C C . THR A 1 96 ? -14.195 1.006 24.176 1.00 82.62 96 THR A C 1
ATOM 728 O O . THR A 1 96 ? -15.223 1.569 24.544 1.00 82.62 96 THR A O 1
ATOM 731 N N . LYS A 1 97 ? -14.126 -0.321 23.998 1.00 86.12 97 LYS A N 1
ATOM 732 C CA . LYS A 1 97 ? -15.275 -1.242 23.956 1.00 86.12 97 LYS A CA 1
ATOM 733 C C . LYS A 1 97 ? -16.238 -0.984 22.799 1.00 86.12 97 LYS A C 1
ATOM 735 O O . LYS A 1 97 ? -17.329 -1.549 22.791 1.00 86.12 97 LYS A O 1
ATOM 740 N N . GLU A 1 98 ? -15.839 -0.173 21.826 1.00 86.31 98 GLU A N 1
ATOM 741 C CA . GLU A 1 98 ? -16.633 0.062 20.629 1.00 86.31 98 GLU A CA 1
ATOM 742 C C . GLU A 1 98 ? -16.529 -1.133 19.675 1.00 86.31 98 GLU A C 1
ATOM 744 O O . GLU A 1 98 ? -15.477 -1.763 19.522 1.00 86.31 98 GLU A O 1
ATOM 749 N N . GLU A 1 99 ? -17.661 -1.472 19.063 1.00 90.81 99 GLU A N 1
ATOM 750 C CA . GLU A 1 99 ? -17.751 -2.538 18.076 1.00 90.81 99 GLU A CA 1
ATOM 751 C C . GLU A 1 99 ? -17.466 -2.002 16.674 1.00 90.81 99 GLU A C 1
ATOM 753 O O . GLU A 1 99 ? -17.919 -0.923 16.292 1.00 90.81 99 GLU A O 1
ATOM 758 N N . PHE A 1 100 ? -16.755 -2.796 15.882 1.00 91.75 100 PHE A N 1
ATOM 759 C CA . PHE A 1 100 ? -16.467 -2.508 14.481 1.00 91.75 100 PHE A CA 1
ATOM 760 C C . PHE A 1 100 ? -16.423 -3.802 13.678 1.00 91.75 100 PHE A C 1
ATOM 762 O O . PHE A 1 100 ? -16.387 -4.897 14.236 1.00 91.75 100 PHE A O 1
ATOM 769 N N . TYR A 1 101 ? -16.456 -3.708 12.355 1.00 92.31 101 TYR A N 1
ATOM 770 C CA . TYR A 1 101 ? -16.484 -4.881 11.490 1.00 92.31 101 TYR A CA 1
ATOM 771 C C . TYR A 1 101 ? -15.314 -4.846 10.518 1.00 92.31 101 TYR A C 1
ATOM 773 O O . TYR A 1 101 ? -15.140 -3.871 9.798 1.00 92.31 101 TYR A O 1
ATOM 781 N N . VAL A 1 102 ? -14.527 -5.916 10.464 1.00 92.25 102 VAL A N 1
ATOM 782 C CA . VAL A 1 102 ? -13.411 -6.029 9.521 1.00 92.25 102 VAL A CA 1
ATOM 783 C C . VAL A 1 102 ? -13.829 -6.935 8.374 1.00 92.25 102 VAL A C 1
ATOM 785 O O . VAL A 1 102 ? -14.092 -8.116 8.583 1.00 92.25 102 VAL A O 1
ATOM 788 N N . SER A 1 103 ? -13.908 -6.398 7.162 1.00 86.00 103 SER A N 1
ATOM 789 C CA . SER A 1 103 ? -14.309 -7.165 5.971 1.00 86.00 103 SER A CA 1
ATOM 790 C C . SER A 1 103 ? -13.382 -6.941 4.791 1.00 86.00 103 SER A C 1
ATOM 792 O O . SER A 1 103 ? -13.074 -7.887 4.070 1.00 86.00 103 SER A O 1
ATOM 794 N N . LYS A 1 104 ? -12.927 -5.700 4.611 1.00 93.94 104 LYS A N 1
ATOM 795 C CA . LYS A 1 104 ? -12.153 -5.267 3.458 1.00 93.94 104 LYS A CA 1
ATOM 796 C C . LYS A 1 104 ? -10.667 -5.199 3.774 1.00 93.94 104 LYS A C 1
ATOM 798 O O . LYS A 1 104 ? -10.261 -4.658 4.803 1.00 93.94 104 LYS A O 1
ATOM 803 N N . TYR A 1 105 ? -9.876 -5.696 2.836 1.00 95.75 105 TYR A N 1
ATOM 804 C CA . TYR A 1 105 ? -8.428 -5.682 2.894 1.00 95.75 105 TYR A CA 1
ATOM 805 C C . TYR A 1 105 ? -7.818 -5.148 1.609 1.00 95.75 105 TYR A C 1
ATOM 807 O O . TYR A 1 105 ? -8.303 -5.414 0.511 1.00 95.75 105 TYR A O 1
ATOM 815 N N . TYR A 1 106 ? -6.701 -4.456 1.774 1.00 97.25 106 TYR A N 1
ATOM 816 C CA . TYR A 1 106 ? -5.795 -4.039 0.718 1.00 97.25 106 TYR A CA 1
ATOM 817 C C . TYR A 1 106 ? -4.447 -4.729 0.893 1.00 97.25 106 TYR A C 1
ATOM 819 O O . TYR A 1 106 ? -4.015 -4.954 2.023 1.00 97.25 106 TYR A O 1
ATOM 827 N N . ILE A 1 107 ? -3.782 -5.058 -0.213 1.00 97.19 107 ILE A N 1
ATOM 828 C CA . ILE A 1 107 ? -2.511 -5.792 -0.204 1.00 97.19 107 ILE A CA 1
ATOM 829 C C . ILE A 1 107 ? -1.420 -4.900 -0.774 1.00 97.19 107 ILE A C 1
ATOM 831 O O . ILE A 1 107 ? -1.369 -4.689 -1.987 1.00 97.19 107 ILE A O 1
ATOM 835 N N . ALA A 1 108 ? -0.523 -4.421 0.083 1.00 94.44 108 ALA A N 1
ATOM 836 C CA . ALA A 1 108 ? 0.690 -3.765 -0.372 1.00 94.44 108 ALA A CA 1
ATOM 837 C C . ALA A 1 108 ? 1.786 -4.802 -0.606 1.00 94.44 108 ALA A C 1
ATOM 839 O O . ALA A 1 108 ? 2.121 -5.598 0.275 1.00 94.44 108 ALA A O 1
ATOM 840 N N . SER A 1 109 ? 2.364 -4.768 -1.803 1.00 90.44 109 SER A N 1
ATOM 841 C CA . SER A 1 109 ? 3.514 -5.589 -2.159 1.00 90.44 109 SER A CA 1
ATOM 842 C C . SER A 1 109 ? 4.619 -4.666 -2.672 1.00 90.44 109 SER A C 1
ATOM 844 O O . SER A 1 109 ? 4.426 -4.004 -3.694 1.00 90.44 109 SER A O 1
ATOM 846 N N . PRO A 1 110 ? 5.755 -4.543 -1.962 1.00 88.62 110 PRO A N 1
ATOM 847 C CA . PRO A 1 110 ? 6.796 -3.599 -2.333 1.00 88.62 110 PRO A CA 1
ATOM 848 C C . PRO A 1 110 ? 7.437 -3.969 -3.684 1.00 88.62 110 PRO A C 1
ATOM 850 O O . PRO A 1 110 ? 7.456 -5.149 -4.058 1.00 88.62 110 PRO A O 1
ATOM 853 N N . PRO A 1 111 ? 8.004 -2.993 -4.416 1.00 89.81 111 PRO A N 1
ATOM 854 C CA . PRO A 1 111 ? 8.768 -3.269 -5.628 1.00 89.81 111 PRO A CA 1
ATOM 855 C C . PRO A 1 111 ? 9.990 -4.158 -5.359 1.00 89.81 111 PRO A C 1
ATOM 857 O O . PRO A 1 111 ? 10.613 -4.078 -4.296 1.00 89.81 111 PRO A O 1
ATOM 860 N N . VAL A 1 112 ? 10.384 -4.955 -6.351 1.00 90.62 112 VAL A N 1
ATOM 861 C CA . VAL A 1 112 ? 11.657 -5.688 -6.339 1.00 90.62 112 VAL A CA 1
ATOM 862 C C . VAL A 1 112 ? 12.750 -4.777 -6.870 1.00 90.62 112 VAL A C 1
ATOM 864 O O . VAL A 1 112 ? 12.564 -4.061 -7.847 1.00 90.62 112 VAL A O 1
ATOM 867 N N . PHE A 1 113 ? 13.924 -4.830 -6.261 1.00 84.88 113 PHE A N 1
ATOM 868 C CA . PHE A 1 113 ? 15.116 -4.142 -6.740 1.00 84.88 113 PHE A CA 1
ATOM 869 C C . PHE A 1 113 ? 16.326 -5.051 -6.537 1.00 84.88 113 PHE A C 1
ATOM 871 O O . PHE A 1 113 ? 16.305 -5.986 -5.730 1.00 84.88 113 PHE A O 1
ATOM 878 N N . LYS A 1 114 ? 17.406 -4.771 -7.267 1.00 74.50 114 LYS A N 1
ATOM 879 C CA . LYS A 1 114 ? 18.645 -5.541 -7.129 1.00 74.50 114 LYS A CA 1
ATOM 880 C C . LYS A 1 114 ? 19.217 -5.378 -5.715 1.00 74.50 114 LYS A C 1
ATOM 882 O O . LYS A 1 114 ? 19.300 -4.245 -5.233 1.00 74.50 114 LYS A O 1
ATOM 887 N N . PRO A 1 115 ? 19.694 -6.456 -5.068 1.00 69.12 115 PRO A N 1
ATOM 888 C CA . PRO A 1 115 ? 20.416 -6.343 -3.805 1.00 69.12 115 PRO A CA 1
ATOM 889 C C . PRO A 1 115 ? 21.533 -5.290 -3.898 1.00 69.12 115 PRO A C 1
ATOM 891 O O . PRO A 1 115 ? 22.282 -5.273 -4.874 1.00 69.12 115 PRO A O 1
ATOM 894 N N . ASN A 1 116 ? 21.632 -4.417 -2.890 1.00 67.31 116 ASN A N 1
ATOM 895 C CA . ASN A 1 116 ? 22.557 -3.271 -2.821 1.00 67.31 116 ASN A CA 1
ATOM 896 C C . ASN A 1 116 ? 22.267 -2.093 -3.778 1.00 67.31 116 ASN A C 1
ATOM 898 O O . ASN A 1 116 ? 23.069 -1.166 -3.843 1.00 67.31 116 ASN A O 1
ATOM 902 N N . GLY A 1 117 ? 21.131 -2.088 -4.487 1.00 63.72 117 GLY A N 1
ATOM 903 C CA . GLY A 1 117 ? 20.734 -0.992 -5.381 1.00 63.72 117 GLY A CA 1
ATOM 904 C C . GLY A 1 117 ? 20.104 0.223 -4.689 1.00 63.72 117 GLY A C 1
ATOM 905 O O . GLY A 1 117 ? 20.095 1.298 -5.257 1.00 63.72 117 GLY A O 1
ATOM 906 N N . GLN A 1 118 ? 19.625 0.116 -3.446 1.00 60.06 118 GLN A N 1
ATOM 907 C CA . GLN A 1 118 ? 18.780 1.150 -2.806 1.00 60.06 118 GLN A CA 1
ATOM 908 C C . GLN A 1 118 ? 19.336 2.586 -2.798 1.00 60.06 118 GLN A C 1
ATOM 910 O O . GLN A 1 118 ? 18.552 3.526 -2.718 1.00 60.06 118 GLN A O 1
ATOM 915 N N . ASN A 1 119 ? 20.657 2.761 -2.890 1.00 60.97 119 ASN A N 1
ATOM 916 C CA . ASN A 1 119 ? 21.306 4.073 -2.874 1.00 60.97 119 ASN A CA 1
ATOM 917 C C . ASN A 1 119 ? 21.738 4.571 -4.268 1.00 60.97 119 ASN A C 1
ATOM 919 O O . ASN A 1 119 ? 22.299 5.661 -4.366 1.00 60.97 119 ASN A O 1
ATOM 923 N N . ASP A 1 120 ? 21.524 3.793 -5.335 1.00 71.69 120 ASP A N 1
ATOM 924 C CA . ASP A 1 120 ? 21.842 4.203 -6.706 1.00 71.69 120 ASP A CA 1
ATOM 925 C C . ASP A 1 120 ? 20.616 4.890 -7.341 1.00 71.69 120 ASP A C 1
ATOM 927 O O . ASP A 1 120 ? 19.580 4.235 -7.510 1.00 71.69 120 ASP A O 1
ATOM 931 N N . PRO A 1 121 ? 20.708 6.180 -7.729 1.00 66.69 121 PRO A N 1
ATOM 932 C CA . PRO A 1 121 ? 19.620 6.895 -8.400 1.00 66.69 121 PRO A CA 1
ATOM 933 C C . PRO A 1 121 ? 19.228 6.287 -9.759 1.00 66.69 121 PRO A C 1
ATOM 935 O O . PRO A 1 121 ? 18.157 6.603 -10.273 1.00 66.69 121 PRO A O 1
ATOM 938 N N . ASN A 1 122 ? 20.058 5.401 -10.322 1.00 73.38 122 ASN A N 1
ATOM 939 C CA . ASN A 1 122 ? 19.789 4.641 -11.545 1.00 73.38 122 ASN A CA 1
ATOM 940 C C . ASN A 1 122 ? 19.287 3.215 -11.261 1.00 73.38 122 ASN A C 1
ATOM 942 O O . ASN A 1 122 ? 19.441 2.312 -12.091 1.00 73.38 122 ASN A O 1
ATOM 946 N N . THR A 1 123 ? 18.697 2.980 -10.091 1.00 85.25 123 THR A N 1
ATOM 947 C CA . THR A 1 123 ? 18.092 1.686 -9.779 1.00 85.25 123 THR A CA 1
ATOM 948 C C . THR A 1 123 ? 16.801 1.494 -10.551 1.00 85.25 123 THR A C 1
ATOM 950 O O . THR A 1 123 ? 15.881 2.307 -10.478 1.00 85.25 123 THR A O 1
ATOM 953 N N . LEU A 1 124 ? 16.742 0.377 -11.274 1.00 89.44 124 LEU A N 1
ATOM 954 C CA . LEU A 1 124 ? 15.512 -0.141 -11.848 1.00 89.44 124 LEU A CA 1
ATOM 955 C C . LEU A 1 124 ? 14.780 -0.991 -10.813 1.00 89.44 124 LEU A C 1
ATOM 957 O O . LEU A 1 124 ? 15.387 -1.822 -10.129 1.00 89.44 124 LEU A O 1
ATOM 961 N N . TYR A 1 125 ? 13.473 -0.793 -10.767 1.00 91.44 125 TYR A N 1
ATOM 962 C CA . TYR A 1 125 ? 12.533 -1.483 -9.907 1.00 91.44 125 TYR A CA 1
ATOM 963 C C . TYR A 1 125 ? 11.576 -2.306 -10.759 1.00 91.44 125 TYR A C 1
ATOM 965 O O . TYR A 1 125 ? 11.117 -1.853 -11.810 1.00 91.44 125 TYR A O 1
ATOM 973 N N . ASP A 1 126 ? 11.265 -3.504 -10.282 1.00 92.56 126 ASP A N 1
ATOM 974 C CA . ASP A 1 126 ? 10.174 -4.317 -10.795 1.00 92.56 126 ASP A CA 1
ATOM 975 C C . ASP A 1 126 ? 8.944 -4.042 -9.934 1.00 92.56 126 ASP A C 1
ATOM 977 O O . ASP A 1 126 ? 8.949 -4.305 -8.727 1.00 92.56 126 ASP A O 1
ATOM 981 N N . ILE A 1 127 ? 7.909 -3.467 -10.535 1.00 91.50 127 ILE A N 1
ATOM 982 C CA . ILE A 1 127 ? 6.641 -3.200 -9.860 1.00 91.50 127 ILE A CA 1
ATOM 983 C C . ILE A 1 127 ? 5.701 -4.334 -10.250 1.00 91.50 127 ILE A C 1
ATOM 985 O O . ILE A 1 127 ? 5.461 -4.567 -11.430 1.00 91.50 127 ILE A O 1
ATOM 989 N N . GLY A 1 128 ? 5.224 -5.074 -9.254 1.00 90.75 128 GLY A N 1
ATOM 990 C CA . GLY A 1 128 ? 4.385 -6.242 -9.471 1.00 90.75 128 GLY A CA 1
ATOM 991 C C . GLY A 1 128 ? 2.915 -5.903 -9.615 1.00 90.75 128 GLY A C 1
ATOM 992 O O . GLY A 1 128 ? 2.430 -4.924 -9.052 1.00 90.75 128 GLY A O 1
ATOM 993 N N . ILE A 1 129 ? 2.196 -6.764 -10.326 1.00 93.38 129 ILE A N 1
ATOM 994 C CA . ILE A 1 129 ? 0.737 -6.778 -10.351 1.00 93.38 129 ILE A CA 1
ATOM 995 C C . ILE A 1 129 ? 0.261 -7.701 -9.233 1.00 93.38 129 ILE A C 1
ATOM 997 O O . ILE A 1 129 ? 0.704 -8.846 -9.139 1.00 93.38 129 ILE A O 1
ATOM 1001 N N . VAL A 1 130 ? -0.668 -7.218 -8.408 1.00 95.56 130 VAL A N 1
ATOM 1002 C CA . VAL A 1 130 ? -1.365 -8.010 -7.386 1.00 95.56 130 VAL A CA 1
ATOM 1003 C C . VAL A 1 130 ? -2.830 -8.127 -7.794 1.00 95.56 130 VAL A C 1
ATOM 1005 O O . VAL A 1 130 ? -3.492 -7.125 -8.056 1.00 95.56 130 VAL A O 1
ATOM 1008 N N . THR A 1 131 ? -3.353 -9.347 -7.896 1.00 95.12 131 THR A N 1
ATOM 1009 C CA . THR A 1 131 ? -4.718 -9.610 -8.366 1.00 95.12 131 THR A CA 1
ATOM 1010 C C . THR A 1 131 ? -5.465 -10.587 -7.448 1.00 95.12 131 THR A C 1
ATOM 1012 O O . THR A 1 131 ? -5.069 -11.749 -7.347 1.00 95.12 131 THR A O 1
ATOM 1015 N N . PRO A 1 132 ? -6.575 -10.157 -6.826 1.00 95.94 132 PRO A N 1
ATOM 1016 C CA . PRO A 1 132 ? -6.958 -8.756 -6.675 1.00 95.94 132 PRO A CA 1
ATOM 1017 C C . PRO A 1 132 ? -6.018 -8.061 -5.666 1.00 95.94 132 PRO A C 1
ATOM 1019 O O . PRO A 1 132 ? -5.488 -8.709 -4.767 1.00 95.94 132 PRO A O 1
ATOM 1022 N N . HIS A 1 133 ? -5.795 -6.753 -5.810 1.00 93.81 133 HIS A N 1
ATOM 1023 C CA . HIS A 1 133 ? -5.019 -5.954 -4.844 1.00 93.81 133 HIS A CA 1
ATOM 1024 C C . HIS A 1 133 ? -5.879 -5.429 -3.676 1.00 93.81 133 HIS A C 1
ATOM 1026 O O . HIS A 1 133 ? -5.352 -4.877 -2.709 1.00 93.81 133 HIS A O 1
ATOM 1032 N N . GLU A 1 134 ? -7.198 -5.619 -3.760 1.00 95.50 134 GLU A N 1
ATOM 1033 C CA . GLU A 1 134 ? -8.173 -5.411 -2.690 1.00 95.50 134 GLU A CA 1
ATOM 1034 C C . GLU A 1 134 ? -9.195 -6.554 -2.681 1.00 95.50 134 GLU A C 1
ATOM 1036 O O . GLU A 1 134 ? -9.529 -7.096 -3.732 1.00 95.50 134 GLU A O 1
ATOM 1041 N N . PHE A 1 135 ? -9.699 -6.947 -1.518 1.00 94.44 135 PHE A N 1
ATOM 1042 C CA . PHE A 1 135 ? -10.704 -8.006 -1.420 1.00 94.44 135 PHE A CA 1
ATOM 1043 C C . PHE A 1 135 ? -11.593 -7.834 -0.193 1.00 94.44 135 PHE A C 1
ATOM 1045 O O . PHE A 1 135 ? -11.247 -7.120 0.750 1.00 94.44 135 PHE A O 1
ATOM 1052 N N . VAL A 1 136 ? -12.735 -8.520 -0.212 1.00 91.94 136 VAL A N 1
ATOM 1053 C CA . VAL A 1 136 ? -13.651 -8.628 0.923 1.00 91.94 136 VAL A CA 1
ATOM 1054 C C . VAL A 1 136 ? -13.709 -10.089 1.352 1.00 91.94 136 VAL A C 1
ATOM 1056 O O . VAL A 1 136 ? -13.817 -10.986 0.518 1.00 91.94 136 VAL A O 1
ATOM 1059 N N . LEU A 1 137 ? -13.595 -10.338 2.652 1.00 89.81 137 LEU A N 1
ATOM 1060 C CA . LEU A 1 137 ? -13.849 -11.648 3.240 1.00 89.81 137 LEU A CA 1
ATOM 1061 C C . LEU A 1 137 ? -15.338 -11.752 3.579 1.00 89.81 137 LEU A C 1
ATOM 1063 O O . LEU A 1 137 ? -15.883 -10.838 4.187 1.00 89.81 137 LEU A O 1
ATOM 1067 N N . GLU A 1 138 ? -15.989 -12.853 3.196 1.00 86.38 138 GLU A N 1
ATOM 1068 C CA . GLU A 1 138 ? -17.414 -13.103 3.457 1.00 86.38 138 GLU A CA 1
ATOM 1069 C C . GLU A 1 138 ? -17.686 -14.589 3.757 1.00 86.38 138 GLU A C 1
ATOM 1071 O O . GLU A 1 138 ? -17.044 -15.487 3.209 1.00 86.38 138 GLU A O 1
ATOM 1076 N N . GLY A 1 139 ? -18.669 -14.867 4.618 1.00 85.94 139 GLY A N 1
ATOM 1077 C CA . GLY A 1 139 ? -19.048 -16.229 5.021 1.00 85.94 139 GLY A CA 1
ATOM 1078 C C . GLY A 1 139 ? -18.408 -16.703 6.333 1.00 85.94 139 GLY A C 1
ATOM 1079 O O . GLY A 1 139 ? -17.862 -15.910 7.093 1.00 85.94 139 GLY A O 1
ATOM 1080 N N . GLU A 1 140 ? -18.529 -18.000 6.638 1.00 83.69 140 GLU A N 1
ATOM 1081 C CA . GLU A 1 140 ? -18.124 -18.580 7.937 1.00 83.69 140 GLU A CA 1
ATOM 1082 C C . GLU A 1 140 ? -16.606 -18.806 8.052 1.00 83.69 140 GLU A C 1
ATOM 1084 O O . GLU A 1 140 ? -16.014 -18.602 9.109 1.00 83.69 140 GLU A O 1
ATOM 1089 N N . LYS A 1 141 ? -15.967 -19.232 6.957 1.00 86.06 141 LYS A N 1
ATOM 1090 C CA . LYS A 1 141 ? -14.520 -19.492 6.866 1.00 86.06 141 LYS A CA 1
ATOM 1091 C C . LYS A 1 141 ? -14.001 -18.939 5.543 1.00 86.06 141 LYS A C 1
ATOM 1093 O O . LYS A 1 141 ? -13.725 -19.719 4.629 1.00 86.06 141 LYS A O 1
ATOM 1098 N N . PRO A 1 142 ? -13.957 -17.607 5.403 1.00 91.81 142 PRO A N 1
ATOM 1099 C CA . PRO A 1 142 ? -13.657 -16.979 4.130 1.00 91.81 142 PRO A CA 1
ATOM 1100 C C . PRO A 1 142 ? -12.226 -17.296 3.695 1.00 91.81 142 PRO A C 1
ATOM 1102 O O . PRO A 1 142 ? -11.289 -17.276 4.501 1.00 91.81 142 PRO A O 1
ATOM 1105 N N . VAL A 1 143 ? -12.074 -17.578 2.405 1.00 93.44 143 VAL A N 1
ATOM 1106 C CA . VAL A 1 143 ? -10.785 -17.832 1.760 1.00 93.44 143 VAL A CA 1
ATOM 1107 C C . VAL A 1 143 ? -10.685 -16.944 0.530 1.00 93.44 143 VAL A C 1
ATOM 1109 O O . VAL A 1 143 ? -11.562 -16.994 -0.329 1.00 93.44 143 VAL A O 1
ATOM 1112 N N . GLN A 1 144 ? -9.596 -16.185 0.421 1.00 95.94 144 GLN A N 1
ATOM 1113 C CA . GLN A 1 144 ? -9.276 -15.399 -0.768 1.00 95.94 144 GLN A CA 1
ATOM 1114 C C . GLN A 1 144 ? -8.071 -15.987 -1.507 1.00 95.94 144 GLN A C 1
ATOM 1116 O O . GLN A 1 144 ? -7.084 -16.386 -0.889 1.00 95.94 144 GLN A O 1
ATOM 1121 N N . MET A 1 145 ? -8.128 -15.993 -2.839 1.00 96.50 145 MET A N 1
ATOM 1122 C CA . MET A 1 145 ? -6.982 -16.302 -3.698 1.00 96.50 145 MET A CA 1
ATOM 1123 C C . MET A 1 145 ? -6.357 -15.001 -4.202 1.00 96.50 145 MET A C 1
ATOM 1125 O O . MET A 1 145 ? -7.067 -14.146 -4.730 1.00 96.50 145 MET A O 1
ATOM 1129 N N . VAL A 1 146 ? -5.043 -14.859 -4.055 1.00 97.44 146 VAL A N 1
ATOM 1130 C CA . VAL A 1 146 ? -4.282 -13.703 -4.539 1.00 97.44 146 VAL A CA 1
ATOM 1131 C C . VAL A 1 146 ? -3.157 -14.192 -5.433 1.00 97.44 146 VAL A C 1
ATOM 1133 O O . VAL A 1 146 ? -2.386 -15.076 -5.060 1.00 97.44 146 VAL A O 1
ATOM 1136 N N . TYR A 1 147 ? -3.042 -13.583 -6.603 1.00 97.19 147 TYR A N 1
ATOM 1137 C CA . TYR A 1 147 ? -1.975 -13.826 -7.561 1.00 97.19 147 TYR A CA 1
ATOM 1138 C C . TYR A 1 147 ? -1.082 -12.594 -7.627 1.00 97.19 147 TYR A C 1
ATOM 1140 O O . TYR A 1 147 ? -1.577 -11.477 -7.737 1.00 97.19 147 TYR A O 1
ATOM 1148 N N . MET A 1 148 ? 0.228 -12.793 -7.540 1.00 96.31 148 MET A N 1
ATOM 1149 C CA . MET A 1 148 ? 1.218 -11.731 -7.678 1.00 96.31 148 MET A CA 1
ATOM 1150 C C . MET A 1 148 ? 2.184 -12.098 -8.795 1.00 96.31 148 MET A C 1
ATOM 1152 O O . MET A 1 148 ? 2.741 -13.194 -8.773 1.00 96.31 148 MET A O 1
ATOM 1156 N N . ASP A 1 149 ? 2.412 -11.200 -9.744 1.00 94.31 149 ASP A N 1
ATOM 1157 C CA . ASP A 1 149 ? 3.376 -11.413 -10.824 1.00 94.31 149 ASP A CA 1
ATOM 1158 C C . ASP A 1 149 ? 4.089 -10.105 -11.154 1.00 94.31 149 ASP A C 1
ATOM 1160 O O . ASP A 1 149 ? 3.455 -9.079 -11.395 1.00 94.31 149 ASP A O 1
ATOM 1164 N N . TYR A 1 150 ? 5.417 -10.147 -11.132 1.00 94.50 150 TYR A N 1
ATOM 1165 C CA . TYR A 1 150 ? 6.276 -8.998 -11.399 1.00 94.50 150 TYR A CA 1
ATOM 1166 C C . TYR A 1 150 ? 6.825 -9.018 -12.826 1.00 94.50 150 TYR A C 1
ATOM 1168 O O . TYR A 1 150 ? 7.376 -8.034 -13.288 1.00 94.50 150 TYR A O 1
ATOM 1176 N N . SER A 1 151 ? 6.633 -10.106 -13.571 1.00 92.75 151 SER A N 1
ATOM 1177 C CA . SER A 1 151 ? 7.060 -10.200 -14.968 1.00 92.75 151 SER A CA 1
ATOM 1178 C C . SER A 1 151 ? 6.266 -9.372 -16.002 1.00 92.75 151 SER A C 1
ATOM 1180 O O . SER A 1 151 ? 6.867 -9.035 -17.025 1.00 92.75 151 SER A O 1
ATOM 1182 N N . PRO A 1 152 ? 4.972 -9.013 -15.820 1.00 93.62 152 PRO A N 1
ATOM 1183 C CA . PRO A 1 152 ? 4.202 -8.387 -16.899 1.00 93.62 152 PRO A CA 1
ATOM 1184 C C . PRO A 1 152 ? 4.549 -6.924 -17.177 1.00 93.62 152 PRO A C 1
ATOM 1186 O O . PRO A 1 152 ? 4.356 -6.462 -18.299 1.00 93.62 152 PRO A O 1
ATOM 1189 N N . LEU A 1 153 ? 5.015 -6.169 -16.181 1.00 93.75 153 LEU A N 1
ATOM 1190 C CA . LEU A 1 153 ? 5.259 -4.730 -16.305 1.00 93.75 153 LEU A CA 1
ATOM 1191 C C . LEU A 1 153 ? 6.712 -4.445 -16.704 1.00 93.75 153 LEU A C 1
ATOM 1193 O O . LEU A 1 153 ? 7.623 -5.205 -16.376 1.00 93.75 153 LEU A O 1
ATOM 1197 N N . LYS A 1 154 ? 6.964 -3.359 -17.447 1.00 93.75 154 LYS A N 1
ATOM 1198 C CA . LYS A 1 154 ? 8.352 -2.935 -17.704 1.00 93.75 154 LYS A CA 1
ATOM 1199 C C . LYS A 1 154 ? 8.968 -2.408 -16.409 1.00 93.75 154 LYS A C 1
ATOM 1201 O O . LYS A 1 154 ? 8.328 -1.652 -15.683 1.00 93.75 154 LYS A O 1
ATOM 1206 N N . THR A 1 155 ? 10.232 -2.741 -16.163 1.00 93.19 155 THR A N 1
ATOM 1207 C CA . THR A 1 155 ? 10.984 -2.178 -15.034 1.00 93.19 155 THR A CA 1
ATOM 1208 C C . THR A 1 155 ? 11.095 -0.660 -15.153 1.00 93.19 155 THR A C 1
ATOM 1210 O O . THR A 1 155 ? 11.345 -0.153 -16.249 1.00 93.19 155 THR A O 1
ATOM 1213 N N . MET A 1 156 ? 10.991 0.045 -14.028 1.00 91.75 156 MET A N 1
ATOM 1214 C CA . MET A 1 156 ? 10.978 1.509 -13.974 1.00 91.75 156 MET A CA 1
ATOM 1215 C C . MET A 1 156 ? 12.023 2.069 -13.028 1.00 91.75 156 MET A C 1
ATOM 1217 O O . MET A 1 156 ? 12.400 1.424 -12.054 1.00 91.75 156 MET A O 1
ATOM 1221 N N . TYR A 1 157 ? 12.444 3.305 -13.276 1.00 91.50 157 TYR A N 1
ATOM 1222 C CA . TYR A 1 157 ? 13.091 4.099 -12.240 1.00 91.50 157 TYR A CA 1
ATOM 1223 C C . TYR A 1 157 ? 12.022 4.700 -11.331 1.00 91.50 157 TYR A C 1
ATOM 1225 O O . TYR A 1 157 ? 10.893 4.936 -11.760 1.00 91.50 157 TYR A O 1
ATOM 1233 N N . ILE A 1 158 ? 12.381 4.966 -10.080 1.00 89.88 158 ILE A N 1
ATOM 1234 C CA . ILE A 1 158 ? 11.493 5.592 -9.103 1.00 89.88 158 ILE A CA 1
ATOM 1235 C C . ILE A 1 158 ? 12.104 6.916 -8.653 1.00 89.88 158 ILE A C 1
ATOM 1237 O O . ILE A 1 158 ? 13.251 6.965 -8.213 1.00 89.88 158 ILE A O 1
ATOM 1241 N N . GLU A 1 159 ? 11.332 7.994 -8.758 1.00 90.25 159 GLU A N 1
ATOM 1242 C CA . GLU A 1 159 ? 11.607 9.239 -8.048 1.00 90.25 159 GLU A CA 1
ATOM 1243 C C . GLU A 1 159 ? 10.841 9.223 -6.729 1.00 90.25 159 GLU A C 1
ATOM 1245 O O . GLU A 1 159 ? 9.633 8.994 -6.715 1.00 90.25 159 GLU A O 1
ATOM 1250 N N . TYR A 1 160 ? 11.540 9.437 -5.618 1.00 89.44 160 TYR A N 1
ATOM 1251 C CA . TYR A 1 160 ? 10.897 9.532 -4.315 1.00 89.44 160 TYR A CA 1
ATOM 1252 C C . TYR A 1 160 ? 10.498 10.978 -4.035 1.00 89.44 160 TYR A C 1
ATOM 1254 O O . TYR A 1 160 ? 11.350 11.865 -4.050 1.00 89.44 160 TYR A O 1
ATOM 1262 N N . ILE A 1 161 ? 9.212 11.194 -3.776 1.00 91.75 161 ILE A N 1
ATOM 1263 C CA . ILE A 1 161 ? 8.642 12.492 -3.418 1.00 91.75 161 ILE A CA 1
ATOM 1264 C C . ILE A 1 161 ? 8.440 12.501 -1.907 1.00 91.75 161 ILE A C 1
ATOM 1266 O O . ILE A 1 161 ? 7.701 11.668 -1.377 1.00 91.75 161 ILE A O 1
ATOM 1270 N N . ASP A 1 162 ? 9.112 13.427 -1.228 1.00 93.12 162 ASP A N 1
ATOM 1271 C CA . ASP A 1 162 ? 8.999 13.581 0.218 1.00 93.12 162 ASP A CA 1
ATOM 1272 C C . ASP A 1 162 ? 7.611 14.114 0.600 1.00 93.12 162 ASP A C 1
ATOM 1274 O O . ASP A 1 162 ? 7.095 15.057 -0.005 1.00 93.12 162 ASP A O 1
ATOM 1278 N N . ILE A 1 163 ? 7.029 13.527 1.644 1.00 94.69 163 ILE A N 1
ATOM 1279 C CA . ILE A 1 163 ? 5.779 13.961 2.266 1.00 94.69 163 ILE A CA 1
ATOM 1280 C C . ILE A 1 163 ? 5.980 14.080 3.766 1.00 94.69 163 ILE A C 1
ATOM 1282 O O . ILE A 1 163 ? 6.544 13.191 4.403 1.00 94.69 163 ILE A O 1
ATOM 1286 N N . THR A 1 164 ? 5.501 15.179 4.341 1.00 95.88 164 THR A N 1
ATOM 1287 C CA . THR A 1 164 ? 5.588 15.429 5.783 1.00 95.88 164 THR A CA 1
ATOM 1288 C C . THR A 1 164 ? 4.281 15.085 6.491 1.00 95.88 164 THR A C 1
ATOM 1290 O O . THR A 1 164 ? 3.213 15.489 6.046 1.00 95.88 164 THR A O 1
ATOM 1293 N N . PHE A 1 165 ? 4.357 14.387 7.618 1.00 95.69 165 PHE A N 1
ATOM 1294 C CA . PHE A 1 165 ? 3.241 14.192 8.541 1.00 95.69 165 PHE A CA 1
ATOM 1295 C C . PHE A 1 165 ? 3.130 15.426 9.439 1.00 95.69 165 PHE A C 1
ATOM 1297 O O . PHE A 1 165 ? 4.109 15.802 10.087 1.00 95.69 165 PHE A O 1
ATOM 1304 N N . ASP A 1 166 ? 1.971 16.086 9.463 1.00 94.62 166 ASP A N 1
ATOM 1305 C CA . ASP A 1 166 ? 1.754 17.209 10.377 1.00 94.62 166 ASP A CA 1
ATOM 1306 C C . ASP A 1 166 ? 1.439 16.739 11.815 1.00 94.62 166 ASP A C 1
ATOM 1308 O O . ASP A 1 166 ? 1.354 15.543 12.110 1.00 94.62 166 ASP A O 1
ATOM 1312 N N . SER A 1 167 ? 1.263 17.694 12.732 1.00 92.56 167 SER A N 1
ATOM 1313 C CA . SER A 1 167 ? 1.041 17.410 14.154 1.00 92.56 167 SER A CA 1
ATOM 1314 C C . SER A 1 167 ? -0.270 16.677 14.460 1.00 92.56 167 SER A C 1
ATOM 1316 O O . SER A 1 167 ? -0.399 16.116 15.545 1.00 92.56 167 SER A O 1
ATOM 1318 N N . SER A 1 168 ? -1.239 16.636 13.538 1.00 93.31 168 SER A N 1
ATOM 1319 C CA . SER A 1 168 ? -2.504 15.919 13.767 1.00 93.31 168 SER A CA 1
ATOM 1320 C C . SER A 1 168 ? -2.297 14.410 13.949 1.00 93.31 168 SER A C 1
ATOM 1322 O O . SER A 1 168 ? -3.047 13.755 14.672 1.00 93.31 168 SER A O 1
ATOM 1324 N N . PHE A 1 169 ? -1.230 13.853 13.369 1.00 91.00 169 PHE A N 1
ATOM 1325 C CA . PHE A 1 169 ? -0.882 12.440 13.515 1.00 91.00 169 PHE A CA 1
ATOM 1326 C C . PHE A 1 169 ? -0.371 12.092 14.913 1.00 91.00 169 PHE A C 1
ATOM 1328 O O . PHE A 1 169 ? -0.566 10.964 15.364 1.00 91.00 169 PHE A O 1
ATOM 1335 N N . ASP A 1 170 ? 0.283 13.034 15.602 1.00 87.94 170 ASP A N 1
ATOM 1336 C CA . ASP A 1 170 ? 0.691 12.858 17.001 1.00 87.94 170 ASP A CA 1
ATOM 1337 C C . ASP A 1 170 ? -0.532 12.782 17.922 1.00 87.94 170 ASP A C 1
ATOM 1339 O O . ASP A 1 170 ? -0.589 11.939 18.815 1.00 87.94 170 ASP A O 1
ATOM 1343 N N . GLU A 1 171 ? -1.529 13.635 17.681 1.00 84.44 171 GLU A N 1
ATOM 1344 C CA . GLU A 1 171 ? -2.759 13.687 18.477 1.00 84.44 171 GLU A CA 1
ATOM 1345 C C . GLU A 1 171 ? -3.618 12.430 18.296 1.00 84.44 171 GLU A C 1
ATOM 1347 O O . GLU A 1 171 ? -4.210 11.933 19.257 1.00 84.44 171 GLU A O 1
ATOM 1352 N N . LEU A 1 172 ? -3.664 11.904 17.070 1.00 83.81 172 LEU A N 1
ATOM 1353 C CA . LEU A 1 172 ? -4.498 10.759 16.708 1.00 83.81 172 LEU A CA 1
ATOM 1354 C C . LEU A 1 172 ? -3.788 9.405 16.836 1.00 83.81 172 LEU A C 1
ATOM 1356 O O . LEU A 1 172 ? -4.456 8.381 16.751 1.00 83.81 172 LEU A O 1
ATOM 1360 N N . GLY A 1 173 ? -2.469 9.372 17.052 1.00 81.12 173 GLY A N 1
ATOM 1361 C CA . GLY A 1 173 ? -1.713 8.119 17.182 1.00 81.12 173 GLY A CA 1
ATOM 1362 C C . GLY A 1 173 ? -1.712 7.273 15.903 1.00 81.12 173 GLY A C 1
ATOM 1363 O O . GLY A 1 173 ? -1.838 6.048 15.961 1.00 81.12 173 GLY A O 1
ATOM 1364 N N . VAL A 1 174 ? -1.629 7.928 14.742 1.00 81.38 174 VAL A N 1
ATOM 1365 C CA . VAL A 1 174 ? -1.640 7.277 13.426 1.00 81.38 174 VAL A CA 1
ATOM 1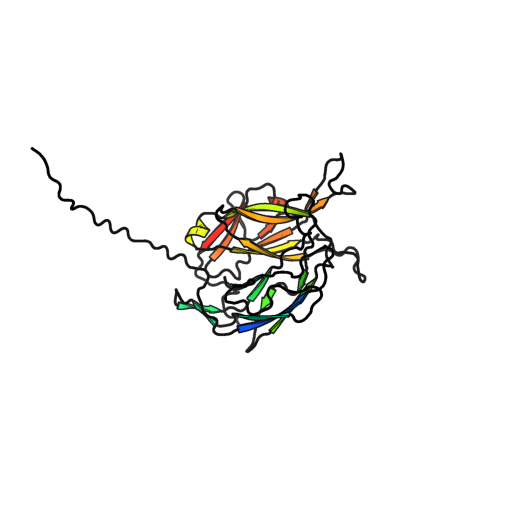366 C C . VAL A 1 174 ? -0.215 7.171 12.889 1.00 81.38 174 VAL A C 1
ATOM 1368 O O . VAL A 1 174 ? 0.423 8.181 12.606 1.00 81.38 174 VAL A O 1
ATOM 1371 N N . ASP A 1 175 ? 0.264 5.940 12.703 1.00 82.25 175 ASP A N 1
ATOM 1372 C CA . ASP A 1 175 ? 1.661 5.686 12.314 1.00 82.25 175 ASP A CA 1
ATOM 1373 C C . ASP A 1 175 ? 1.841 5.225 10.860 1.00 82.25 175 ASP A C 1
ATOM 1375 O O . ASP A 1 175 ? 2.968 5.147 10.369 1.00 82.25 175 ASP A O 1
ATOM 1379 N N . PHE A 1 176 ? 0.755 4.919 10.146 1.00 88.75 176 PHE A N 1
ATOM 1380 C CA . PHE A 1 176 ? 0.817 4.527 8.739 1.00 88.75 176 PHE A CA 1
ATOM 1381 C C . PHE A 1 176 ? -0.385 5.036 7.948 1.00 88.75 176 PHE A C 1
ATOM 1383 O O . PHE A 1 176 ? -1.474 5.214 8.491 1.00 88.75 176 PHE A O 1
ATOM 1390 N N . ILE A 1 177 ? -0.184 5.232 6.647 1.00 93.31 177 ILE A N 1
ATOM 1391 C CA . ILE A 1 177 ? -1.228 5.609 5.697 1.00 93.31 177 ILE A CA 1
ATOM 1392 C C . ILE A 1 177 ? -1.106 4.696 4.472 1.00 93.31 177 ILE A C 1
ATOM 1394 O O . ILE A 1 177 ? -0.113 4.774 3.743 1.00 93.31 177 ILE A O 1
ATOM 1398 N N . PRO A 1 178 ? -2.087 3.818 4.224 1.00 94.94 178 PRO A N 1
ATOM 1399 C CA . PRO A 1 178 ? -2.148 3.041 3.005 1.00 94.94 178 PRO A CA 1
ATOM 1400 C C . PRO A 1 178 ? -2.766 3.885 1.879 1.00 94.94 178 PRO A C 1
ATOM 1402 O O . PRO A 1 178 ? -3.676 4.693 2.089 1.00 94.94 178 PRO A O 1
ATOM 1405 N N . PHE A 1 179 ? -2.259 3.703 0.666 1.00 96.25 179 PHE A N 1
ATOM 1406 C CA . PHE A 1 179 ? -2.689 4.440 -0.516 1.00 96.25 179 PHE A CA 1
ATOM 1407 C C . PHE A 1 179 ? -2.748 3.518 -1.732 1.00 96.25 179 PHE A C 1
ATOM 1409 O O . PHE A 1 179 ? -1.975 2.567 -1.862 1.00 96.25 179 PHE A O 1
ATOM 1416 N N . ARG A 1 180 ? -3.664 3.816 -2.647 1.00 96.38 180 ARG A N 1
ATOM 1417 C CA . ARG A 1 180 ? -3.707 3.222 -3.981 1.00 96.38 180 ARG A CA 1
ATOM 1418 C C . ARG A 1 180 ? -2.913 4.097 -4.939 1.00 96.38 180 ARG A C 1
ATOM 1420 O O . ARG A 1 180 ? -2.983 5.315 -4.838 1.00 96.38 180 ARG A O 1
ATOM 1427 N N . VAL A 1 181 ? -2.197 3.472 -5.863 1.00 94.94 181 VAL A N 1
ATOM 1428 C CA . VAL A 1 181 ? -1.566 4.129 -7.011 1.00 94.94 181 VAL A CA 1
ATOM 1429 C C . VAL A 1 181 ? -2.191 3.568 -8.279 1.00 94.94 181 VAL A C 1
ATOM 1431 O O . VAL A 1 181 ? -2.260 2.348 -8.425 1.00 94.94 181 VAL A O 1
ATOM 1434 N N . GLU A 1 182 ? -2.619 4.436 -9.188 1.00 95.81 182 GLU A N 1
ATOM 1435 C CA . GLU A 1 182 ? -3.155 4.080 -10.504 1.00 95.81 182 GLU A CA 1
ATOM 1436 C C . GLU A 1 182 ? -2.389 4.863 -11.570 1.00 95.81 182 GLU A C 1
ATOM 1438 O O . GLU A 1 182 ? -2.415 6.089 -11.585 1.00 95.81 182 GLU A O 1
ATOM 1443 N N . CYS A 1 183 ? -1.667 4.159 -12.442 1.00 95.06 183 CYS A N 1
ATOM 1444 C CA . CYS A 1 183 ? -0.851 4.761 -13.492 1.00 95.06 183 CYS A CA 1
ATOM 1445 C C . CYS A 1 183 ? -1.392 4.351 -14.864 1.00 95.06 183 CYS A C 1
ATOM 1447 O O . CYS A 1 183 ? -1.192 3.211 -15.292 1.00 95.06 183 CYS A O 1
ATOM 1449 N N . ASN A 1 184 ? -2.051 5.270 -15.572 1.00 91.81 184 ASN A N 1
ATOM 1450 C CA . ASN A 1 184 ? -2.737 4.974 -16.841 1.00 91.81 184 ASN A CA 1
ATOM 1451 C C . ASN A 1 184 ? -1.774 4.639 -17.988 1.00 91.81 184 ASN A C 1
ATOM 1453 O O . ASN A 1 184 ? -2.112 3.896 -18.910 1.00 91.81 184 ASN A O 1
ATOM 1457 N N . ASP A 1 185 ? -0.562 5.184 -17.940 1.00 94.56 185 ASP A N 1
ATOM 1458 C CA . ASP A 1 185 ? 0.454 5.039 -18.976 1.00 94.56 185 ASP A CA 1
ATOM 1459 C C . ASP A 1 185 ? 1.571 4.053 -18.604 1.00 94.56 185 ASP A C 1
ATOM 1461 O O . ASP A 1 185 ? 2.555 3.962 -19.339 1.00 94.56 185 ASP A O 1
ATOM 1465 N N . PHE A 1 186 ? 1.407 3.263 -17.530 1.00 94.88 186 PHE A N 1
ATOM 1466 C CA . PHE A 1 186 ? 2.396 2.261 -17.124 1.00 94.88 186 PHE A CA 1
ATOM 1467 C C . PHE A 1 186 ? 2.533 1.165 -18.190 1.00 94.88 186 PHE A C 1
ATOM 1469 O O . PHE A 1 186 ? 1.595 0.396 -18.383 1.00 94.88 186 PHE A O 1
ATOM 1476 N N . PRO A 1 187 ? 3.673 1.050 -18.888 1.00 94.44 187 PRO A N 1
ATOM 1477 C CA . PRO A 1 187 ? 3.841 0.121 -19.989 1.00 94.44 187 PRO A CA 1
ATOM 1478 C C . PRO A 1 187 ? 4.071 -1.318 -19.523 1.00 94.44 187 PRO A C 1
ATOM 1480 O O . PRO A 1 187 ? 4.871 -1.604 -18.627 1.00 94.44 187 PRO A O 1
ATOM 1483 N N . TRP A 1 188 ? 3.424 -2.233 -20.228 1.00 94.56 188 TRP A N 1
ATOM 1484 C CA . TRP A 1 188 ? 3.595 -3.672 -20.094 1.00 94.56 188 TRP A CA 1
ATOM 1485 C C . TRP A 1 188 ? 4.749 -4.159 -20.972 1.00 94.56 188 TRP A C 1
ATOM 1487 O O . TRP A 1 188 ? 5.112 -3.525 -21.966 1.00 94.56 188 TRP A O 1
ATOM 1497 N N . GLN A 1 189 ? 5.344 -5.288 -20.604 1.00 92.25 189 GLN A N 1
ATOM 1498 C CA . GLN A 1 189 ? 6.252 -6.024 -21.472 1.00 92.25 189 GLN A CA 1
ATOM 1499 C C . GLN A 1 189 ? 5.450 -6.691 -22.591 1.00 92.25 189 GLN A C 1
ATOM 1501 O O . GLN A 1 189 ? 4.392 -7.275 -22.351 1.00 92.25 189 GLN A O 1
ATOM 1506 N N . ASP A 1 190 ? 5.971 -6.635 -23.815 1.00 92.25 190 ASP A N 1
ATOM 1507 C CA . ASP A 1 190 ? 5.363 -7.348 -24.932 1.00 92.25 190 ASP A CA 1
ATOM 1508 C C . ASP A 1 190 ? 5.614 -8.850 -24.756 1.00 92.25 190 ASP A C 1
ATOM 1510 O O . ASP A 1 190 ? 6.737 -9.337 -24.905 1.00 92.25 190 ASP A O 1
ATOM 1514 N N . ALA A 1 191 ? 4.567 -9.596 -24.416 1.00 88.62 191 ALA A N 1
ATOM 1515 C CA . ALA A 1 191 ? 4.637 -11.031 -24.179 1.00 88.62 191 ALA A CA 1
ATOM 1516 C C . ALA A 1 191 ? 3.270 -11.682 -24.400 1.00 88.62 191 ALA A C 1
ATOM 1518 O O . ALA A 1 191 ? 2.231 -11.053 -24.223 1.00 88.62 191 ALA A O 1
ATOM 1519 N N . ASN A 1 192 ? 3.261 -12.967 -24.771 1.00 84.88 192 ASN A N 1
ATOM 1520 C CA . ASN A 1 192 ? 2.044 -13.791 -24.838 1.00 84.88 192 ASN A CA 1
ATOM 1521 C C . ASN A 1 192 ? 0.883 -13.161 -25.641 1.00 84.88 192 ASN A C 1
ATOM 1523 O O . ASN A 1 192 ? -0.284 -13.337 -25.307 1.00 84.88 192 ASN A O 1
ATOM 1527 N N . GLY A 1 193 ? 1.202 -12.418 -26.706 1.00 86.69 193 GLY A N 1
ATOM 1528 C CA . GLY A 1 193 ? 0.211 -11.750 -27.557 1.00 86.69 193 GLY A CA 1
ATOM 1529 C C . GLY A 1 193 ? -0.236 -10.364 -27.079 1.00 86.69 193 GLY A C 1
ATOM 1530 O O . GLY A 1 193 ? -0.938 -9.686 -27.827 1.00 86.69 193 GLY A O 1
ATOM 1531 N N . ILE A 1 194 ? 0.204 -9.909 -25.902 1.00 86.81 194 ILE A N 1
ATOM 1532 C CA . ILE A 1 194 ? 0.059 -8.521 -25.453 1.00 86.81 194 ILE A CA 1
ATOM 1533 C C . ILE A 1 194 ? 1.098 -7.677 -26.195 1.00 86.81 194 ILE A C 1
ATOM 1535 O O . ILE A 1 194 ? 2.284 -8.011 -26.196 1.00 86.81 194 ILE A O 1
ATOM 1539 N N . LYS A 1 195 ? 0.642 -6.608 -26.852 1.00 92.19 195 LYS A N 1
ATOM 1540 C CA . LYS A 1 195 ? 1.489 -5.621 -27.529 1.00 92.19 195 LYS A CA 1
ATOM 1541 C C . LYS A 1 195 ? 1.078 -4.227 -27.103 1.00 92.19 195 LYS A C 1
ATOM 1543 O O . LYS A 1 195 ? -0.118 -3.937 -27.109 1.00 92.19 195 LYS A O 1
ATOM 1548 N N . ASP A 1 196 ? 2.055 -3.397 -26.751 1.00 91.00 196 ASP A N 1
ATOM 1549 C CA . ASP A 1 196 ? 1.840 -1.999 -26.359 1.00 91.00 196 ASP A CA 1
ATOM 1550 C C . ASP A 1 196 ? 0.811 -1.839 -25.218 1.00 91.00 196 ASP A C 1
ATOM 1552 O O . ASP A 1 196 ? 0.112 -0.826 -25.127 1.00 91.00 196 ASP A O 1
ATOM 1556 N N . GLY A 1 197 ? 0.709 -2.852 -24.345 1.00 93.94 197 GLY A N 1
ATOM 1557 C CA . GLY A 1 197 ? -0.179 -2.839 -23.184 1.00 93.94 197 GLY A CA 1
ATOM 1558 C C . GLY A 1 197 ? 0.206 -1.729 -22.208 1.00 93.94 197 GLY A C 1
ATOM 1559 O O . GLY A 1 197 ? 1.392 -1.434 -22.027 1.00 93.94 197 GLY A O 1
ATOM 1560 N N . LYS A 1 198 ? -0.793 -1.089 -21.596 1.00 95.31 198 LYS A N 1
ATOM 1561 C CA . LYS A 1 198 ? -0.601 0.011 -20.646 1.00 95.31 198 LYS A CA 1
ATOM 1562 C C . LYS A 1 198 ? -1.601 -0.056 -19.499 1.00 95.31 198 LYS A C 1
ATOM 1564 O O . LYS A 1 198 ? -2.666 -0.650 -19.649 1.00 95.31 198 LYS A O 1
ATOM 1569 N N . GLY A 1 199 ? -1.261 0.608 -18.402 1.00 94.44 199 GLY A N 1
ATOM 1570 C CA . GLY A 1 199 ? -2.104 0.736 -17.223 1.00 94.44 199 GLY A CA 1
ATOM 1571 C C . GLY A 1 199 ? -1.681 -0.232 -16.127 1.00 94.44 199 GLY A C 1
ATOM 1572 O O . GLY A 1 199 ? -1.505 -1.421 -16.380 1.00 94.44 199 GLY A O 1
ATOM 1573 N N . ALA A 1 200 ? -1.523 0.256 -14.904 1.00 93.69 200 ALA A N 1
ATOM 1574 C CA . ALA A 1 200 ? -1.299 -0.588 -13.737 1.00 93.69 200 ALA A CA 1
ATOM 1575 C C . ALA A 1 200 ? -1.862 0.083 -12.486 1.00 93.69 200 ALA A C 1
ATOM 1577 O O . ALA A 1 200 ? -1.852 1.310 -12.378 1.00 93.69 200 ALA A O 1
ATOM 1578 N N . SER A 1 201 ? -2.305 -0.728 -11.532 1.00 93.38 201 SER A N 1
ATOM 1579 C CA . SER A 1 201 ? -2.681 -0.273 -10.200 1.00 93.38 201 SER A CA 1
ATOM 1580 C C . SER A 1 201 ? -1.989 -1.114 -9.135 1.00 93.38 201 SER A C 1
ATOM 1582 O O . SER A 1 201 ? -1.629 -2.273 -9.354 1.00 93.38 201 SER A O 1
ATOM 1584 N N . GLY A 1 202 ? -1.790 -0.520 -7.965 1.00 92.81 202 GLY A N 1
ATOM 1585 C CA . GLY A 1 202 ? -1.188 -1.195 -6.826 1.00 92.81 202 GLY A CA 1
ATOM 1586 C C . GLY A 1 202 ? -1.476 -0.465 -5.527 1.00 92.81 202 GLY A C 1
ATOM 1587 O O . GLY A 1 202 ? -1.974 0.660 -5.524 1.00 92.81 202 GLY A O 1
ATOM 1588 N N . ILE A 1 203 ? -1.162 -1.119 -4.413 1.00 95.88 203 ILE A N 1
ATOM 1589 C CA . ILE A 1 203 ? -1.286 -0.537 -3.079 1.00 95.88 203 ILE A CA 1
ATOM 1590 C C . ILE A 1 203 ? 0.110 -0.336 -2.504 1.00 95.88 203 ILE A C 1
ATOM 1592 O O . ILE A 1 203 ? 0.952 -1.235 -2.554 1.00 95.88 203 ILE A O 1
ATOM 1596 N N . GLY A 1 204 ? 0.338 0.844 -1.944 1.00 92.88 204 GLY A N 1
ATOM 1597 C CA . GLY A 1 204 ? 1.493 1.150 -1.118 1.00 92.88 204 GLY A CA 1
ATOM 1598 C C . GLY A 1 204 ? 1.065 1.573 0.282 1.00 92.88 204 GLY A C 1
ATOM 1599 O O . GLY A 1 204 ? -0.117 1.766 0.568 1.00 92.88 204 GLY A O 1
ATOM 1600 N N . ALA A 1 205 ? 2.050 1.726 1.156 1.00 92.50 205 ALA A N 1
ATOM 1601 C CA . ALA A 1 205 ? 1.861 2.343 2.455 1.00 92.50 205 ALA A CA 1
ATOM 1602 C C . ALA A 1 205 ? 3.067 3.206 2.799 1.00 92.50 205 ALA A C 1
ATOM 1604 O O . ALA A 1 205 ? 4.203 2.913 2.422 1.00 92.50 205 ALA A O 1
ATOM 1605 N N . THR A 1 206 ? 2.793 4.294 3.500 1.00 91.75 206 THR A N 1
ATOM 1606 C CA . THR A 1 206 ? 3.791 5.214 4.026 1.00 91.75 206 THR A CA 1
ATOM 1607 C C . THR A 1 206 ? 3.683 5.225 5.539 1.00 91.75 206 THR A C 1
ATOM 1609 O O . THR A 1 206 ? 2.589 5.138 6.094 1.00 91.75 206 THR A O 1
ATOM 1612 N N . TYR A 1 207 ? 4.834 5.288 6.195 1.00 89.88 207 TYR A N 1
ATOM 1613 C CA . TYR A 1 207 ? 4.955 5.202 7.640 1.00 89.88 207 TYR A CA 1
ATOM 1614 C C . TYR A 1 207 ? 5.515 6.506 8.179 1.00 89.88 207 TYR A C 1
ATOM 1616 O O . TYR A 1 207 ? 6.456 7.064 7.602 1.00 89.88 207 TYR A O 1
ATOM 1624 N N . LYS A 1 208 ? 4.946 6.959 9.291 1.00 88.12 208 LYS A N 1
ATOM 1625 C CA . LYS A 1 208 ? 5.491 8.058 10.072 1.00 88.12 208 LYS A CA 1
ATOM 1626 C C . LYS A 1 208 ? 6.704 7.541 10.836 1.00 88.12 208 LYS A C 1
ATOM 1628 O O . LYS A 1 208 ? 6.607 6.587 11.605 1.00 88.12 208 LYS A O 1
ATOM 1633 N N . ASP A 1 209 ? 7.852 8.163 10.610 1.00 83.00 209 ASP A N 1
ATOM 1634 C CA . ASP A 1 209 ? 9.072 7.879 11.357 1.00 83.00 209 ASP A CA 1
ATOM 1635 C C . ASP A 1 209 ? 9.396 9.015 12.340 1.00 83.00 209 ASP A C 1
ATOM 1637 O O . ASP A 1 209 ? 8.665 9.998 12.456 1.00 83.00 209 ASP A O 1
ATOM 1641 N N . SER A 1 210 ? 10.522 8.909 13.048 1.00 84.25 210 SER A N 1
ATOM 1642 C CA . SER A 1 210 ? 10.960 9.937 14.003 1.00 84.25 210 SER A CA 1
ATOM 1643 C C . SER A 1 210 ? 11.250 11.305 13.374 1.00 84.25 210 SER A C 1
ATOM 1645 O O . SER A 1 210 ? 11.438 12.279 14.099 1.00 84.25 210 SER A O 1
ATOM 1647 N N . THR A 1 211 ? 11.364 11.380 12.046 1.00 85.56 211 THR A N 1
ATOM 1648 C CA . THR A 1 211 ? 11.592 12.624 11.304 1.00 85.56 211 THR A CA 1
ATOM 1649 C C . THR A 1 211 ? 10.294 13.248 10.795 1.00 85.56 211 THR A C 1
ATOM 1651 O O . THR A 1 211 ? 10.329 14.374 10.304 1.00 85.56 211 THR A O 1
ATOM 1654 N N . ASN A 1 212 ? 9.156 12.552 10.932 1.00 87.44 212 ASN A N 1
ATOM 1655 C CA . ASN A 1 212 ? 7.861 12.909 10.347 1.00 87.44 212 ASN A CA 1
ATOM 1656 C C . ASN A 1 212 ? 7.908 13.088 8.821 1.00 87.44 212 ASN A C 1
ATOM 1658 O O . ASN A 1 212 ? 7.019 13.714 8.246 1.00 87.44 212 ASN A O 1
ATOM 1662 N N . VAL A 1 213 ? 8.925 12.546 8.148 1.00 88.56 213 VAL A N 1
ATOM 1663 C CA . VAL A 1 213 ? 9.055 12.588 6.692 1.00 88.56 213 VAL A CA 1
ATOM 1664 C C . VAL A 1 213 ? 8.994 11.170 6.164 1.00 88.56 213 VAL A C 1
ATOM 1666 O O . VAL A 1 213 ? 9.683 10.273 6.634 1.00 88.56 213 VAL A O 1
ATOM 1669 N N . SER A 1 214 ? 8.172 10.972 5.147 1.00 90.38 214 SER A N 1
ATOM 1670 C CA . SER A 1 214 ? 8.104 9.722 4.412 1.00 90.38 214 SER A CA 1
ATOM 1671 C C . SER A 1 214 ? 8.084 9.997 2.920 1.00 90.38 214 SER A C 1
ATOM 1673 O O . SER A 1 214 ? 8.243 11.138 2.489 1.00 90.38 214 SER A O 1
ATOM 1675 N N . LYS A 1 215 ? 7.964 8.944 2.115 1.00 89.69 215 LYS A N 1
ATOM 1676 C CA . LYS A 1 215 ? 8.164 9.028 0.670 1.00 89.69 215 LYS A CA 1
ATOM 1677 C C . LYS A 1 215 ? 7.056 8.318 -0.082 1.00 89.69 215 LYS A C 1
ATOM 1679 O O . LYS A 1 215 ? 6.741 7.168 0.218 1.00 89.69 215 LYS A O 1
ATOM 1684 N N . LEU A 1 216 ? 6.533 8.982 -1.107 1.00 91.44 216 LEU A N 1
ATOM 1685 C CA . LEU A 1 216 ? 5.823 8.319 -2.197 1.00 91.44 216 LEU A CA 1
ATOM 1686 C C . LEU A 1 216 ? 6.776 8.071 -3.356 1.00 91.44 216 LEU A C 1
ATOM 1688 O O . LEU A 1 216 ? 7.807 8.730 -3.476 1.00 91.44 216 LEU A O 1
ATOM 1692 N N . PHE A 1 217 ? 6.432 7.118 -4.212 1.00 89.19 217 PHE A N 1
ATOM 1693 C CA . PHE A 1 217 ? 7.204 6.815 -5.407 1.00 89.19 217 PHE A CA 1
ATOM 1694 C C . PHE A 1 217 ? 6.458 7.279 -6.658 1.00 89.19 217 PHE A C 1
ATOM 1696 O O . PHE A 1 217 ? 5.275 6.997 -6.829 1.00 89.19 217 PHE A O 1
ATOM 1703 N N . LEU A 1 218 ? 7.173 7.959 -7.550 1.00 91.88 218 LEU A N 1
ATOM 1704 C CA . LEU A 1 218 ? 6.712 8.351 -8.874 1.00 91.88 218 LEU A CA 1
ATOM 1705 C C . LEU A 1 218 ? 7.570 7.629 -9.922 1.00 91.88 218 LEU A C 1
ATOM 1707 O O . LEU A 1 218 ? 8.746 7.975 -10.097 1.00 91.88 218 LEU A O 1
ATOM 1711 N N . PRO A 1 219 ? 7.022 6.609 -10.604 1.00 92.69 219 PRO A N 1
ATOM 1712 C CA . PRO A 1 219 ? 7.754 5.901 -11.639 1.00 92.69 219 PRO A CA 1
ATOM 1713 C C . PRO A 1 219 ? 8.082 6.806 -12.834 1.00 92.69 219 PRO A C 1
ATOM 1715 O O . PRO A 1 219 ? 7.288 7.664 -13.232 1.00 92.69 219 PRO A O 1
ATOM 1718 N N . TYR A 1 220 ? 9.251 6.597 -13.434 1.00 92.81 220 TYR A N 1
ATOM 1719 C CA . TYR A 1 220 ? 9.676 7.298 -14.641 1.00 92.81 220 TYR A CA 1
ATOM 1720 C C . TYR A 1 220 ? 10.612 6.444 -15.504 1.00 92.81 220 TYR A C 1
ATOM 1722 O O . TYR A 1 220 ? 11.193 5.454 -15.054 1.00 92.81 220 TYR A O 1
ATOM 1730 N N . TYR A 1 221 ? 10.795 6.869 -16.753 1.00 90.31 221 TYR A N 1
ATOM 1731 C CA . TYR A 1 221 ? 11.795 6.322 -17.670 1.00 90.31 221 TYR A CA 1
ATOM 1732 C C . TYR A 1 221 ? 12.582 7.442 -18.362 1.00 90.31 221 TYR A C 1
ATOM 1734 O O . TYR A 1 221 ? 12.143 8.593 -18.414 1.00 90.31 221 TYR A O 1
ATOM 1742 N N . TYR A 1 222 ? 13.760 7.120 -18.894 1.00 85.44 222 TYR A N 1
ATOM 1743 C CA . TYR A 1 222 ? 14.555 8.067 -19.675 1.00 85.44 222 TYR A CA 1
ATOM 1744 C C . TYR A 1 222 ? 14.138 8.073 -21.146 1.00 85.44 222 TYR A C 1
ATOM 1746 O O . TYR A 1 222 ? 13.894 7.023 -21.744 1.00 85.44 222 TYR A O 1
ATOM 1754 N N . GLY A 1 223 ? 14.072 9.263 -21.744 1.00 72.75 223 GLY A N 1
ATOM 1755 C CA . GLY A 1 223 ? 13.825 9.419 -23.177 1.00 72.75 223 GLY A CA 1
ATOM 1756 C C . GLY A 1 223 ? 14.952 8.807 -24.018 1.00 72.75 223 GLY A C 1
ATOM 1757 O O . GLY A 1 223 ? 16.115 8.845 -23.615 1.00 72.75 223 GLY A O 1
ATOM 1758 N N . ASN A 1 224 ? 14.580 8.227 -25.168 1.00 55.66 224 ASN A N 1
ATOM 1759 C CA . ASN A 1 224 ? 15.418 7.560 -26.180 1.00 55.66 224 ASN A CA 1
ATOM 1760 C C . ASN A 1 224 ? 16.932 7.489 -25.890 1.00 55.66 224 ASN A C 1
ATOM 1762 O O . ASN A 1 224 ? 17.679 8.420 -26.180 1.00 55.66 224 ASN A O 1
ATOM 1766 N N . GLY A 1 225 ? 17.382 6.316 -25.432 1.00 53.03 225 GLY A N 1
ATOM 1767 C CA . GLY A 1 225 ? 18.777 5.874 -25.548 1.00 53.03 225 GLY A CA 1
ATOM 1768 C C . GLY A 1 225 ? 19.756 6.398 -24.500 1.00 53.03 225 GLY A C 1
ATOM 1769 O O . GLY A 1 225 ? 20.945 6.134 -24.629 1.00 53.03 225 GLY A O 1
ATOM 1770 N N . SER A 1 226 ? 19.287 7.106 -23.472 1.00 52.91 226 SER A N 1
ATOM 1771 C CA . SER A 1 226 ? 20.120 7.462 -22.324 1.00 52.91 226 SER A CA 1
ATOM 1772 C C . SER A 1 226 ? 19.734 6.600 -21.127 1.00 52.91 226 SER A C 1
ATOM 1774 O O . SER A 1 226 ? 18.7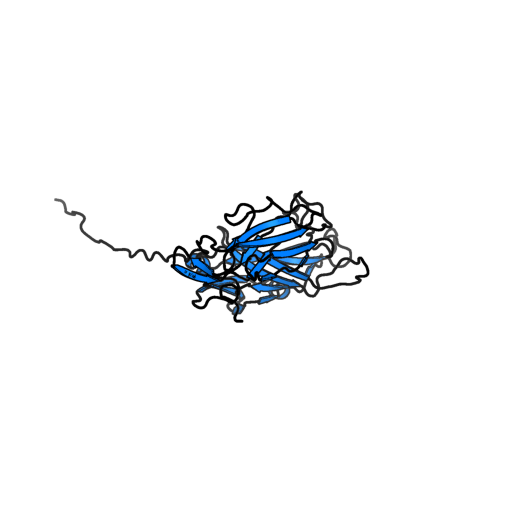55 6.849 -20.440 1.00 52.91 226 SER A O 1
ATOM 1776 N N . ASP A 1 227 ? 20.516 5.572 -20.837 1.00 54.12 227 ASP A N 1
ATOM 1777 C CA . ASP A 1 227 ? 20.483 4.789 -19.596 1.00 54.12 227 ASP A CA 1
ATOM 1778 C C . ASP A 1 227 ? 21.001 5.609 -18.391 1.00 54.12 227 ASP A C 1
ATOM 1780 O O . ASP A 1 227 ? 21.699 5.099 -17.518 1.00 54.12 227 ASP A O 1
ATOM 1784 N N . GLY A 1 228 ? 20.706 6.917 -18.373 1.00 54.66 228 GLY A N 1
ATOM 1785 C CA . GLY A 1 228 ? 21.264 7.900 -17.441 1.00 54.66 228 GLY A CA 1
ATOM 1786 C C . GLY A 1 228 ? 22.769 8.153 -17.621 1.00 54.66 228 GLY A C 1
ATOM 1787 O O . GLY A 1 228 ? 23.368 8.845 -16.802 1.00 54.66 228 GLY A O 1
ATOM 1788 N N . LYS A 1 229 ? 23.396 7.589 -18.669 1.00 52.31 229 LYS A N 1
ATOM 1789 C CA . LYS A 1 229 ? 24.859 7.511 -18.857 1.00 52.31 229 LYS A CA 1
ATOM 1790 C C . LYS A 1 229 ? 25.341 8.141 -20.169 1.00 52.31 229 LYS A C 1
ATOM 1792 O O . LYS A 1 229 ? 25.983 7.488 -20.986 1.00 52.31 229 LYS A O 1
ATOM 1797 N N . GLY A 1 230 ? 25.051 9.421 -20.376 1.00 56.19 230 GLY A N 1
ATOM 1798 C CA . GLY A 1 230 ? 25.595 10.175 -21.508 1.00 56.19 230 GLY A CA 1
ATOM 1799 C C . GLY A 1 230 ? 25.641 11.678 -21.247 1.00 56.19 230 GLY A C 1
ATOM 1800 O O . GLY A 1 230 ? 24.949 12.174 -20.365 1.00 56.19 230 GLY A O 1
ATOM 1801 N N . ASP A 1 231 ? 26.428 12.400 -22.047 1.00 54.59 231 ASP A N 1
ATOM 1802 C CA . ASP A 1 231 ? 26.635 13.858 -21.939 1.00 54.59 231 ASP A CA 1
ATOM 1803 C C . ASP A 1 231 ? 25.436 14.701 -22.429 1.00 54.59 231 ASP A C 1
ATOM 1805 O O . ASP A 1 231 ? 25.487 15.931 -22.453 1.00 54.59 231 ASP A O 1
ATOM 1809 N N . SER A 1 232 ? 24.347 14.055 -22.858 1.00 57.75 232 SER A N 1
ATOM 1810 C CA . SER A 1 232 ? 23.112 14.723 -23.288 1.00 57.75 232 SER A CA 1
ATOM 1811 C C . SER A 1 232 ? 22.196 15.012 -22.094 1.00 57.75 232 SER A C 1
ATOM 1813 O O . SER A 1 232 ? 22.204 14.247 -21.128 1.00 57.75 232 SER A O 1
ATOM 1815 N N . PRO A 1 233 ? 21.374 16.081 -22.133 1.00 59.88 233 PRO A N 1
ATOM 1816 C CA . PRO A 1 233 ? 20.449 16.380 -21.047 1.00 59.88 233 PRO A CA 1
ATOM 1817 C C . PRO A 1 233 ? 19.514 15.191 -20.815 1.00 59.88 233 PRO A C 1
ATOM 1819 O O . PRO A 1 233 ? 18.775 14.775 -21.706 1.00 59.88 233 PRO A O 1
ATOM 1822 N N . ILE A 1 234 ? 19.573 14.639 -19.606 1.00 70.44 234 ILE A N 1
ATOM 1823 C CA . ILE A 1 234 ? 18.778 13.490 -19.187 1.00 70.44 234 ILE A CA 1
ATOM 1824 C C . ILE A 1 234 ? 17.315 13.937 -19.062 1.00 70.44 234 ILE A C 1
ATOM 1826 O O . ILE A 1 234 ? 16.943 14.620 -18.106 1.00 70.44 234 ILE A O 1
ATOM 1830 N N . ILE A 1 235 ? 16.476 13.565 -20.031 1.00 81.88 235 ILE A N 1
ATOM 1831 C CA . ILE A 1 235 ? 15.037 13.855 -20.002 1.00 81.88 235 ILE A CA 1
ATOM 1832 C C . ILE A 1 235 ? 14.321 12.691 -19.315 1.00 81.88 235 ILE A C 1
ATOM 1834 O O . ILE A 1 235 ? 14.242 11.586 -19.854 1.00 81.88 235 ILE A O 1
ATOM 1838 N N . LYS A 1 236 ? 13.795 12.954 -18.115 1.00 88.50 236 LYS A N 1
ATOM 1839 C CA . LYS A 1 236 ? 12.921 12.033 -17.381 1.00 88.50 236 LYS A CA 1
ATOM 1840 C C . LYS A 1 236 ? 11.476 12.188 -17.856 1.00 88.50 236 LYS A C 1
ATOM 1842 O O . LYS A 1 236 ? 10.926 13.289 -17.818 1.00 88.50 236 LYS A O 1
ATOM 1847 N N . HIS A 1 237 ? 10.856 11.083 -18.244 1.00 90.81 237 HIS A N 1
ATOM 1848 C CA . HIS A 1 237 ? 9.430 10.991 -18.532 1.00 90.81 237 HIS A CA 1
ATOM 1849 C C . HIS A 1 237 ? 8.729 10.317 -17.355 1.00 90.81 237 HIS A C 1
ATOM 1851 O O . HIS A 1 237 ? 8.818 9.102 -17.185 1.00 90.81 237 HIS A O 1
ATOM 1857 N N . TYR A 1 238 ? 8.072 11.126 -16.527 1.00 93.38 238 TYR A N 1
ATOM 1858 C CA . TYR A 1 238 ? 7.279 10.646 -15.399 1.00 93.38 238 TYR A CA 1
ATOM 1859 C C . TYR A 1 238 ? 5.949 10.088 -15.882 1.00 93.38 238 TYR A C 1
ATOM 1861 O O . TYR A 1 238 ? 5.283 10.716 -16.718 1.00 93.38 238 TYR A O 1
ATOM 1869 N N . LEU A 1 239 ? 5.586 8.939 -15.321 1.00 94.25 239 LEU A N 1
ATOM 1870 C CA . LEU A 1 239 ? 4.286 8.330 -15.546 1.00 94.25 239 LEU A CA 1
ATOM 1871 C C . LEU A 1 239 ? 3.171 9.187 -14.946 1.00 94.25 239 LEU A C 1
ATOM 1873 O O . LEU A 1 239 ? 3.376 9.941 -13.992 1.00 94.25 239 LEU A O 1
ATOM 1877 N N . ASP A 1 240 ? 1.995 9.072 -15.541 1.00 94.38 240 ASP A N 1
ATOM 1878 C CA . ASP A 1 240 ? 0.771 9.715 -15.095 1.00 94.38 240 ASP A CA 1
ATOM 1879 C C . ASP A 1 240 ? 0.095 8.851 -14.025 1.00 94.38 240 ASP A C 1
ATOM 1881 O O . ASP A 1 240 ? -0.701 7.964 -14.341 1.00 94.38 240 ASP A O 1
ATOM 1885 N N . CYS A 1 241 ? 0.497 9.064 -12.768 1.00 95.06 241 CYS A N 1
ATOM 1886 C CA . CYS A 1 241 ? 0.078 8.264 -11.620 1.00 95.06 241 CYS A CA 1
ATOM 1887 C C . CYS A 1 241 ? -0.766 9.079 -10.634 1.00 95.06 241 CYS A C 1
ATOM 1889 O O . CYS A 1 241 ? -0.275 10.025 -10.005 1.00 95.06 241 CYS A O 1
ATOM 1891 N N . GLU A 1 242 ? -2.013 8.656 -10.451 1.00 97.06 242 GLU A N 1
ATOM 1892 C CA . GLU A 1 242 ? -2.906 9.138 -9.404 1.00 97.06 242 GLU A CA 1
ATOM 1893 C C . GLU A 1 242 ? -2.695 8.328 -8.127 1.00 97.06 242 GLU A C 1
ATOM 1895 O O . GLU A 1 242 ? -2.590 7.101 -8.153 1.00 97.06 242 GLU A O 1
ATOM 1900 N N . VAL A 1 243 ? -2.616 9.023 -6.996 1.00 97.38 243 VAL A N 1
ATOM 1901 C CA . VAL A 1 243 ? -2.483 8.418 -5.675 1.00 97.38 243 VAL A CA 1
ATOM 1902 C C . VAL A 1 243 ? -3.672 8.798 -4.822 1.00 97.38 243 VAL A C 1
ATOM 1904 O O . VAL A 1 243 ? -3.882 9.978 -4.550 1.00 97.38 243 VAL A O 1
ATOM 1907 N N . THR A 1 244 ? -4.407 7.793 -4.360 1.00 98.06 244 THR A N 1
ATOM 1908 C CA . THR A 1 244 ? -5.616 7.945 -3.548 1.00 98.06 244 THR A CA 1
ATOM 1909 C C . THR A 1 244 ? -5.386 7.388 -2.153 1.00 98.06 244 THR A C 1
ATOM 1911 O O . THR A 1 244 ? -4.969 6.240 -1.989 1.00 98.06 244 THR A O 1
ATOM 1914 N N . LEU A 1 245 ? -5.691 8.185 -1.132 1.00 97.62 245 LEU A N 1
ATOM 1915 C CA . LEU A 1 245 ? -5.643 7.749 0.262 1.00 97.62 245 LEU A CA 1
ATOM 1916 C C . LEU A 1 245 ? -6.793 6.787 0.542 1.00 97.62 245 LEU A C 1
ATOM 1918 O O . LEU A 1 245 ? -7.947 7.072 0.218 1.00 97.62 245 LEU A O 1
ATOM 1922 N N . LEU A 1 246 ? -6.492 5.650 1.168 1.00 96.75 246 LEU A N 1
ATOM 1923 C CA . LEU A 1 246 ? -7.478 4.601 1.437 1.00 96.75 246 LEU A CA 1
ATOM 1924 C C . LEU A 1 246 ? -8.269 4.889 2.714 1.00 96.75 246 LEU A C 1
ATOM 1926 O O . LEU A 1 246 ? -8.295 4.102 3.659 1.00 96.75 246 LEU A O 1
ATOM 1930 N N . ASN A 1 247 ? -8.938 6.044 2.732 1.00 95.81 247 ASN A N 1
ATOM 1931 C CA . ASN A 1 247 ? -9.784 6.501 3.833 1.00 95.81 247 ASN A CA 1
ATOM 1932 C C . ASN A 1 247 ? -10.968 5.566 4.107 1.00 95.81 247 ASN A C 1
ATOM 1934 O O . ASN A 1 247 ? -11.673 5.756 5.087 1.00 95.81 247 ASN A O 1
ATOM 1938 N N . ASP A 1 248 ? -11.234 4.556 3.289 1.00 94.56 248 ASP A N 1
ATOM 1939 C CA . ASP A 1 248 ? -12.290 3.575 3.516 1.00 94.56 248 ASP A CA 1
ATOM 1940 C C . ASP A 1 248 ? -11.893 2.462 4.507 1.00 94.56 248 ASP A C 1
ATOM 1942 O O . ASP A 1 248 ? -12.759 1.722 4.970 1.00 94.56 248 ASP A O 1
ATOM 1946 N N . ILE A 1 249 ? -10.616 2.365 4.891 1.00 92.88 249 ILE A N 1
ATOM 1947 C CA . ILE A 1 249 ? -10.124 1.397 5.892 1.00 92.88 249 ILE A CA 1
ATOM 1948 C C . ILE A 1 249 ? -9.450 2.054 7.104 1.00 92.88 249 ILE A C 1
ATOM 1950 O O . ILE A 1 249 ? -8.810 1.366 7.900 1.00 92.88 249 ILE A O 1
ATOM 1954 N N . LEU A 1 250 ? -9.595 3.372 7.259 1.00 92.31 250 LEU A N 1
ATOM 1955 C CA . LEU A 1 250 ? -8.971 4.134 8.341 1.00 92.31 250 LEU A CA 1
ATOM 1956 C C . LEU A 1 250 ? -9.903 4.298 9.553 1.00 92.31 250 LEU A C 1
ATOM 1958 O O . LEU A 1 250 ? -10.752 5.183 9.601 1.00 92.31 250 LEU A O 1
ATOM 1962 N N . PHE A 1 251 ? -9.807 3.427 10.549 1.00 88.81 251 PHE A N 1
ATOM 1963 C CA . PHE A 1 251 ? -10.693 3.458 11.718 1.00 88.81 251 PHE A CA 1
ATOM 1964 C C . PHE A 1 251 ? -10.576 4.789 12.489 1.00 88.81 251 PHE A C 1
ATOM 1966 O O . PHE A 1 251 ? -9.488 5.161 12.914 1.00 88.81 251 PHE A O 1
ATOM 1973 N N . HIS A 1 252 ? -11.698 5.501 12.651 1.00 89.88 252 HIS A N 1
ATOM 1974 C CA . HIS A 1 252 ? -11.828 6.802 13.332 1.00 89.88 252 HIS A CA 1
ATOM 1975 C C . HIS A 1 252 ? -11.057 8.008 12.792 1.00 89.88 252 HIS A C 1
ATOM 1977 O O . HIS A 1 252 ? -11.113 9.076 13.401 1.00 89.88 252 HIS A O 1
ATOM 1983 N N . TYR A 1 253 ? -10.411 7.911 11.637 1.00 90.75 253 TYR A N 1
ATOM 1984 C CA . TYR A 1 253 ? -9.794 9.087 11.034 1.00 90.75 253 TYR A CA 1
ATOM 1985 C C . TYR A 1 253 ? -9.921 9.118 9.523 1.00 90.75 253 TYR A C 1
ATOM 1987 O O . TYR A 1 253 ? -10.128 8.100 8.864 1.00 90.75 253 TYR A O 1
ATOM 1995 N N . GLU A 1 254 ? -9.817 10.327 8.997 1.00 95.38 254 GLU A N 1
ATOM 1996 C CA . GLU A 1 254 ? -9.732 10.621 7.581 1.00 95.38 254 GLU A CA 1
ATOM 1997 C C . GLU A 1 254 ? -8.441 11.390 7.323 1.00 95.38 254 GLU A C 1
ATOM 1999 O O . GLU A 1 254 ? -8.107 12.317 8.061 1.00 95.38 254 GLU A O 1
ATOM 2004 N N . VAL A 1 255 ? -7.693 10.976 6.305 1.00 96.44 255 VAL A N 1
ATOM 2005 C CA . VAL A 1 255 ? -6.424 11.597 5.938 1.00 96.44 255 VAL A CA 1
ATOM 2006 C C . VAL A 1 255 ? -6.588 12.353 4.632 1.00 96.44 255 VAL A C 1
ATOM 2008 O O . VAL A 1 255 ? -7.255 11.903 3.699 1.00 96.44 255 VAL A O 1
ATOM 2011 N N . PHE A 1 256 ? -5.925 13.497 4.556 1.00 98.06 256 PHE A N 1
ATOM 2012 C CA . PHE A 1 256 ? -5.864 14.348 3.385 1.00 98.06 256 PHE A CA 1
ATOM 2013 C C . PHE A 1 256 ? -4.410 14.627 3.039 1.00 98.06 256 PHE A C 1
ATOM 2015 O O . PHE A 1 256 ? -3.578 14.866 3.916 1.00 98.06 256 PHE A O 1
ATOM 2022 N N . PHE A 1 257 ? -4.118 14.680 1.749 1.00 98.06 257 PHE A N 1
ATOM 2023 C CA . PHE A 1 257 ? -2.994 15.457 1.271 1.00 98.06 257 PHE A CA 1
ATOM 2024 C C . PHE A 1 257 ? -3.301 16.940 1.453 1.00 98.06 257 PHE A C 1
ATOM 2026 O O . PHE A 1 257 ? -4.412 17.384 1.170 1.00 98.06 257 PHE A O 1
ATOM 2033 N N . VAL A 1 258 ? -2.304 17.713 1.860 1.00 98.00 258 VAL A N 1
ATOM 2034 C CA . VAL A 1 258 ? -2.355 19.170 1.893 1.00 98.00 258 VAL A CA 1
ATOM 2035 C C . VAL A 1 258 ? -1.297 19.707 0.945 1.00 98.00 258 VAL A C 1
ATOM 2037 O O . VAL A 1 258 ? -0.103 19.470 1.133 1.00 98.00 258 VAL A O 1
ATOM 2040 N N . VAL A 1 259 ? -1.741 20.442 -0.073 1.00 97.06 259 VAL A N 1
ATOM 2041 C CA . VAL A 1 259 ? -0.866 21.084 -1.059 1.00 97.06 259 VAL A CA 1
ATOM 2042 C C . VAL A 1 259 ? -1.317 22.523 -1.232 1.00 97.06 259 VAL A C 1
ATOM 2044 O O . VAL A 1 259 ? -2.490 22.785 -1.471 1.00 97.06 259 VAL A O 1
ATOM 2047 N N . LYS A 1 260 ? -0.401 23.481 -1.051 1.00 95.00 260 LYS A N 1
ATOM 2048 C CA . LYS A 1 260 ? -0.713 24.929 -1.091 1.00 95.00 260 LYS A CA 1
ATOM 2049 C C . LYS A 1 260 ? -1.873 25.343 -0.163 1.00 95.00 260 LYS A C 1
ATOM 2051 O O . LYS A 1 260 ? -2.549 26.332 -0.419 1.00 95.00 260 LYS A O 1
ATOM 2056 N N . GLY A 1 261 ? -2.072 24.609 0.934 1.00 94.81 261 GLY A N 1
ATOM 2057 C CA . GLY A 1 261 ? -3.145 24.846 1.906 1.00 94.81 261 GLY A CA 1
ATOM 2058 C C . GLY A 1 261 ? -4.498 24.225 1.542 1.00 94.81 261 GLY A C 1
ATOM 2059 O O . GLY A 1 261 ? -5.419 24.300 2.351 1.00 94.81 261 GLY A O 1
ATOM 2060 N N . GLU A 1 262 ? -4.625 23.587 0.379 1.00 97.31 262 GLU A N 1
ATOM 2061 C CA . GLU A 1 262 ? -5.835 22.875 -0.036 1.00 97.31 262 GLU A CA 1
ATOM 2062 C C . GLU A 1 262 ? -5.754 21.388 0.321 1.00 97.31 262 GLU A C 1
ATOM 2064 O O . GLU A 1 262 ? -4.675 20.794 0.270 1.00 97.31 262 GLU A O 1
ATOM 2069 N N . LYS A 1 263 ? -6.899 20.797 0.690 1.00 98.00 263 LYS A N 1
ATOM 2070 C CA . LYS A 1 263 ? -7.032 19.386 1.075 1.00 98.00 263 LYS A CA 1
ATOM 2071 C C . LYS A 1 263 ? -7.480 18.534 -0.108 1.00 98.00 263 LYS A C 1
ATOM 2073 O O . LYS A 1 263 ? -8.454 18.874 -0.774 1.00 98.00 263 LYS A O 1
ATOM 2078 N N . TYR A 1 264 ? -6.828 17.393 -0.297 1.00 97.94 264 TYR A N 1
ATOM 2079 C CA . TYR A 1 264 ? -7.132 16.431 -1.353 1.00 97.94 264 TYR A CA 1
ATOM 2080 C C . TYR A 1 264 ? -7.131 15.005 -0.800 1.00 97.94 264 TYR A C 1
ATOM 2082 O O . TYR A 1 264 ? -6.306 14.655 0.037 1.00 97.94 264 TYR A O 1
ATOM 2090 N N . THR A 1 265 ? -8.021 14.152 -1.299 1.00 97.06 265 THR A N 1
ATOM 2091 C CA . THR A 1 265 ? -7.993 12.700 -1.027 1.00 97.06 265 THR A CA 1
ATOM 2092 C C . THR A 1 265 ? -7.245 11.927 -2.111 1.00 97.06 265 THR A C 1
ATOM 2094 O O . THR A 1 265 ? -6.788 10.810 -1.877 1.00 97.06 265 THR A O 1
ATOM 2097 N N . THR A 1 266 ? -7.103 12.537 -3.290 1.00 97.69 266 THR A N 1
ATOM 2098 C CA . THR A 1 266 ? -6.365 12.011 -4.438 1.00 97.69 266 THR A CA 1
ATOM 2099 C C . THR A 1 266 ? -5.463 13.097 -5.008 1.00 97.69 266 THR A C 1
ATOM 2101 O O . THR A 1 266 ? -5.890 14.245 -5.124 1.00 97.69 266 THR A O 1
ATOM 2104 N N . LEU A 1 267 ? -4.233 12.741 -5.371 1.00 96.38 267 LEU A N 1
ATOM 2105 C CA . LEU A 1 267 ? -3.286 13.623 -6.050 1.00 96.38 267 LEU A CA 1
ATOM 2106 C C . LEU A 1 267 ? -2.675 12.940 -7.265 1.00 96.38 267 LEU A C 1
ATOM 2108 O O . LEU A 1 267 ? -2.265 11.785 -7.193 1.00 96.38 267 LEU A O 1
ATOM 2112 N N . ASN A 1 268 ? -2.504 13.696 -8.346 1.00 95.56 268 ASN A N 1
ATOM 2113 C CA . ASN A 1 268 ? -1.624 13.297 -9.432 1.00 95.56 268 ASN A CA 1
ATOM 2114 C C . ASN A 1 268 ? -0.172 13.655 -9.074 1.00 95.56 268 ASN A C 1
ATOM 2116 O O . ASN A 1 268 ? 0.194 14.830 -8.999 1.00 95.56 268 ASN A O 1
ATOM 2120 N N . LEU A 1 269 ? 0.679 12.657 -8.831 1.00 91.06 269 LEU A N 1
ATOM 2121 C CA . LEU A 1 269 ? 2.039 12.925 -8.350 1.00 91.06 269 LEU A CA 1
ATOM 2122 C C . LEU A 1 269 ? 2.915 13.638 -9.376 1.00 91.06 269 LEU A C 1
ATOM 2124 O O . LEU A 1 269 ? 3.805 14.391 -8.987 1.00 91.06 269 LEU A O 1
ATOM 2128 N N . LYS A 1 270 ? 2.674 13.439 -10.671 1.00 92.88 270 LYS A N 1
ATOM 2129 C CA . LYS A 1 270 ? 3.431 14.105 -11.734 1.00 92.88 270 LYS A CA 1
ATOM 2130 C C . LYS A 1 270 ? 3.187 15.612 -11.734 1.00 92.88 270 LYS A C 1
ATOM 2132 O O . LYS A 1 270 ? 4.145 16.370 -11.897 1.00 92.88 270 LYS A O 1
ATOM 2137 N N . ASP A 1 271 ? 1.949 16.032 -11.492 1.00 93.56 271 ASP A N 1
ATOM 2138 C CA . ASP A 1 271 ? 1.567 17.447 -11.452 1.00 93.56 271 ASP A CA 1
ATOM 2139 C C . ASP A 1 271 ? 2.108 18.159 -10.205 1.00 93.56 271 ASP A C 1
ATOM 2141 O O . ASP A 1 271 ? 2.523 19.319 -10.270 1.00 93.56 271 ASP A O 1
ATOM 2145 N N . PHE A 1 272 ? 2.166 17.450 -9.075 1.00 90.75 272 PHE A N 1
ATOM 2146 C CA . PHE A 1 272 ? 2.546 18.015 -7.778 1.00 90.75 272 PHE A CA 1
ATOM 2147 C C . PHE A 1 272 ? 3.982 17.700 -7.335 1.00 90.75 272 PHE A C 1
ATOM 2149 O O . PHE A 1 272 ? 4.389 18.118 -6.254 1.00 90.75 272 PHE A O 1
ATOM 2156 N N . LYS A 1 273 ? 4.800 17.035 -8.162 1.00 89.62 273 LYS A N 1
ATOM 2157 C CA . LYS A 1 273 ? 6.154 16.575 -7.783 1.00 89.62 273 LYS A CA 1
ATOM 2158 C C . LYS A 1 273 ? 7.120 17.664 -7.296 1.00 89.62 273 LYS A C 1
ATOM 2160 O O . LYS A 1 273 ? 8.097 17.355 -6.626 1.00 89.62 273 LYS A O 1
ATOM 2165 N N . ASN A 1 274 ? 6.901 18.921 -7.688 1.00 92.31 274 ASN A N 1
ATOM 2166 C CA . ASN A 1 274 ? 7.750 20.055 -7.297 1.00 92.31 274 ASN A CA 1
ATOM 2167 C C . ASN A 1 274 ? 7.140 20.878 -6.147 1.00 92.31 274 ASN A C 1
ATOM 2169 O O . ASN A 1 274 ? 7.688 21.914 -5.772 1.00 92.31 274 ASN A O 1
ATOM 2173 N N . GLU A 1 275 ? 5.990 20.457 -5.629 1.00 94.81 275 GLU A N 1
ATOM 2174 C CA . GLU A 1 275 ? 5.274 21.135 -4.559 1.00 94.81 275 GLU A CA 1
ATOM 2175 C C . GLU A 1 275 ? 5.605 20.506 -3.206 1.00 94.81 275 GLU A C 1
ATOM 2177 O O . GLU A 1 275 ? 6.022 19.353 -3.110 1.00 94.81 275 GLU A O 1
ATOM 2182 N N . LYS A 1 276 ? 5.400 21.271 -2.131 1.00 95.50 276 LYS A N 1
ATOM 2183 C CA . LYS A 1 276 ? 5.436 20.706 -0.781 1.00 95.50 276 LYS A CA 1
ATOM 2184 C C . LYS A 1 276 ? 4.118 19.997 -0.513 1.00 95.50 276 LYS A C 1
ATOM 2186 O O . LYS A 1 276 ? 3.066 20.637 -0.550 1.00 95.50 276 LYS A O 1
ATOM 2191 N N . ILE A 1 277 ? 4.205 18.707 -0.218 1.00 96.69 277 ILE A N 1
ATOM 2192 C CA . ILE A 1 277 ? 3.065 17.860 0.112 1.00 96.69 277 ILE A CA 1
ATOM 2193 C C . ILE A 1 277 ? 3.182 17.470 1.585 1.00 96.69 277 ILE A C 1
ATOM 2195 O O . ILE A 1 277 ? 4.242 17.046 2.048 1.00 96.69 277 ILE A O 1
ATOM 2199 N N . SER A 1 278 ? 2.092 17.607 2.328 1.00 96.94 278 SER A N 1
ATOM 2200 C CA . SER A 1 278 ? 1.985 17.075 3.686 1.00 96.94 278 SER A CA 1
ATOM 2201 C C . SER A 1 278 ? 0.724 16.241 3.845 1.00 96.94 278 SER A C 1
ATOM 2203 O O . SER A 1 278 ? -0.227 16.396 3.085 1.00 96.94 278 SER A O 1
ATOM 2205 N N . PHE A 1 279 ? 0.705 15.374 4.847 1.00 97.19 279 PHE A N 1
ATOM 2206 C CA . PHE A 1 279 ? -0.508 14.726 5.308 1.00 97.19 279 PHE A CA 1
ATOM 2207 C C . PHE A 1 279 ? -1.116 15.492 6.473 1.00 97.19 279 PHE A C 1
ATOM 2209 O O . PHE A 1 279 ? -0.399 15.972 7.351 1.00 97.19 279 PHE A O 1
ATOM 2216 N N . HIS A 1 280 ? -2.443 15.532 6.488 1.00 96.75 280 HIS A N 1
ATOM 2217 C CA . HIS A 1 280 ? -3.260 16.001 7.597 1.00 96.75 280 HIS A CA 1
ATOM 2218 C C . HIS A 1 280 ? -4.309 14.943 7.923 1.00 96.75 280 HIS A C 1
ATOM 2220 O O . HIS A 1 280 ? -4.961 14.436 7.011 1.00 96.75 280 HIS A O 1
ATOM 2226 N N . ALA A 1 281 ? -4.483 14.620 9.196 1.00 95.38 281 ALA A N 1
ATOM 2227 C CA . ALA A 1 281 ? -5.476 13.679 9.679 1.00 95.38 281 ALA A CA 1
ATOM 2228 C C . ALA A 1 281 ? -6.543 14.403 10.508 1.00 95.38 281 ALA A C 1
ATOM 2230 O O . ALA A 1 281 ? -6.253 15.286 11.311 1.00 95.38 281 ALA A O 1
ATOM 2231 N N . GLU A 1 282 ? -7.794 14.002 10.330 1.00 95.00 282 GLU A N 1
ATOM 2232 C CA . GLU A 1 282 ? -8.924 14.470 11.124 1.00 95.00 282 GLU A CA 1
ATOM 2233 C C . GLU A 1 282 ? -9.613 13.285 11.786 1.00 95.00 282 GLU A C 1
ATOM 2235 O O . GLU A 1 282 ? -9.782 12.230 11.172 1.00 95.00 282 GLU A O 1
ATOM 2240 N N . TYR A 1 283 ? -10.055 13.461 13.031 1.00 92.56 283 TYR A N 1
ATOM 2241 C CA . TYR A 1 283 ? -10.924 12.479 13.666 1.00 92.56 283 TYR A CA 1
ATOM 2242 C C . TYR A 1 283 ? -12.296 12.470 12.989 1.00 92.56 283 TYR A C 1
ATOM 2244 O O . TYR A 1 283 ? -12.908 13.519 12.781 1.00 92.56 283 TYR A O 1
ATOM 2252 N N . ARG A 1 284 ? -12.837 11.274 12.763 1.00 90.69 284 ARG A N 1
ATOM 2253 C CA . ARG A 1 284 ? -14.235 11.078 12.381 1.00 90.69 284 ARG A CA 1
ATOM 2254 C C . ARG A 1 284 ? -14.922 10.085 13.305 1.00 90.69 284 ARG A C 1
ATOM 2256 O O . ARG A 1 284 ? -14.391 9.035 13.666 1.00 90.69 284 ARG A O 1
ATOM 2263 N N . LYS A 1 285 ? -16.161 10.418 13.659 1.00 88.56 285 LYS A N 1
ATOM 2264 C CA . LYS A 1 285 ? -17.004 9.563 14.498 1.00 88.56 285 LYS A CA 1
ATOM 2265 C C . LYS A 1 285 ? -17.630 8.417 13.706 1.00 88.56 285 LYS A C 1
ATOM 2267 O O . LYS A 1 285 ? -17.739 7.309 14.216 1.00 88.56 285 LYS A O 1
ATOM 2272 N N . GLU A 1 286 ? -18.076 8.695 12.484 1.00 91.50 286 GLU A N 1
ATOM 2273 C CA . GLU A 1 286 ? -18.648 7.672 11.611 1.00 91.50 286 GLU A CA 1
ATOM 2274 C C . GLU A 1 286 ? -17.536 6.763 11.083 1.00 91.50 286 GLU A C 1
ATOM 2276 O O . GLU A 1 286 ? -16.517 7.234 10.573 1.00 91.50 286 GLU A O 1
ATOM 2281 N N . LEU A 1 287 ? -17.727 5.454 11.244 1.00 91.19 287 LEU A N 1
ATOM 2282 C CA . LEU A 1 287 ? -16.775 4.457 10.777 1.00 91.19 287 LEU A CA 1
ATOM 2283 C C . LEU A 1 287 ? -16.829 4.346 9.250 1.00 91.19 287 LEU A C 1
ATOM 2285 O O . LEU A 1 287 ? -17.919 4.375 8.675 1.00 91.19 287 LEU A O 1
ATOM 2289 N N . PRO A 1 288 ? -15.680 4.177 8.576 1.00 92.25 288 PRO A N 1
ATOM 2290 C CA . PRO A 1 288 ? -15.679 4.009 7.132 1.00 92.25 288 PRO A CA 1
ATOM 2291 C C . PRO A 1 288 ? -16.286 2.677 6.696 1.00 92.25 288 PRO A C 1
ATOM 2293 O O . PRO A 1 288 ? -16.389 1.729 7.476 1.00 92.25 288 PRO A O 1
ATOM 2296 N N . SER A 1 289 ? -16.600 2.581 5.405 1.00 91.69 289 SER A N 1
ATOM 2297 C CA . SER A 1 289 ? -17.215 1.402 4.786 1.00 91.69 289 SER A CA 1
ATOM 2298 C C . SER A 1 289 ? -16.444 0.095 5.014 1.00 91.69 289 SER A C 1
ATOM 2300 O O . SER A 1 289 ? -17.073 -0.938 5.214 1.00 91.69 289 SER A O 1
ATOM 2302 N N . GLY A 1 290 ? -15.109 0.116 5.042 1.00 91.38 290 GLY A N 1
ATOM 2303 C CA . GLY A 1 290 ? -14.276 -1.061 5.325 1.00 91.38 290 GLY A CA 1
ATOM 2304 C C . GLY A 1 290 ? -14.194 -1.455 6.806 1.00 91.38 290 GLY A C 1
ATOM 2305 O O . GLY A 1 290 ? -13.597 -2.484 7.122 1.00 91.38 290 GLY A O 1
ATOM 2306 N N . CYS A 1 291 ? -14.783 -0.650 7.697 1.00 92.75 291 CYS A N 1
ATOM 2307 C CA . CYS A 1 291 ? -14.863 -0.866 9.145 1.00 92.75 291 CYS A CA 1
ATOM 2308 C C . CYS A 1 291 ? -16.292 -1.147 9.647 1.00 92.75 291 CYS A C 1
ATOM 2310 O O . CYS A 1 291 ? -16.520 -1.238 10.857 1.00 92.75 291 CYS A O 1
ATOM 2312 N N . VAL A 1 292 ? -17.269 -1.253 8.745 1.00 91.12 292 VAL A N 1
ATOM 2313 C CA . VAL A 1 292 ? -18.667 -1.553 9.074 1.00 91.12 292 VAL A CA 1
ATOM 2314 C C . VAL A 1 292 ? -19.133 -2.787 8.317 1.00 91.12 292 VAL A C 1
ATOM 2316 O O . VAL A 1 292 ? -18.568 -3.176 7.295 1.00 91.12 292 VAL A O 1
ATOM 2319 N N . LYS A 1 293 ? -20.170 -3.444 8.840 1.00 86.75 293 LYS A N 1
ATOM 2320 C CA . LYS A 1 293 ? -20.766 -4.590 8.158 1.00 86.75 293 LYS A CA 1
ATOM 2321 C C . LYS A 1 293 ? -21.352 -4.111 6.826 1.00 86.75 293 LYS A C 1
ATOM 2323 O O . LYS A 1 293 ? -22.085 -3.119 6.811 1.00 86.75 293 LYS A O 1
ATOM 2328 N N . ALA A 1 294 ? -21.047 -4.812 5.733 1.00 73.31 294 ALA A N 1
ATOM 2329 C CA . ALA A 1 294 ? -21.685 -4.554 4.446 1.00 73.31 294 ALA A CA 1
ATOM 2330 C C . ALA A 1 294 ? -23.213 -4.634 4.611 1.00 73.31 294 ALA A C 1
ATOM 2332 O O . ALA A 1 294 ? -23.723 -5.496 5.332 1.00 73.31 294 ALA A O 1
ATOM 2333 N N . LYS A 1 295 ? -23.934 -3.681 4.013 1.00 67.69 295 LYS A N 1
ATOM 2334 C CA . LYS A 1 295 ? -25.399 -3.714 3.992 1.00 67.69 295 LYS A CA 1
ATOM 2335 C C . LYS A 1 295 ? -25.819 -4.719 2.920 1.00 67.69 295 LYS A C 1
ATOM 2337 O O . LYS A 1 295 ? -25.426 -4.536 1.770 1.00 67.69 295 LYS A O 1
ATOM 2342 N N . ASP A 1 296 ? -26.557 -5.746 3.336 1.00 53.16 296 ASP A N 1
ATOM 2343 C CA . ASP A 1 296 ? -27.223 -6.713 2.451 1.00 53.16 296 ASP A CA 1
ATOM 2344 C C . ASP A 1 296 ? -28.282 -6.028 1.565 1.00 53.16 296 ASP A C 1
ATOM 2346 O O . ASP A 1 296 ? -28.936 -5.070 2.053 1.00 53.16 296 ASP A O 1
#

Sequence (296 aa):
MKLLIKLLTGCISFFLVCSSALAQNNYKPTNTGYVNFSLGGTSLLHAKTQNLELFGCNTSITVGSKFWNGPSGFEWNKANQVLSGIPYGLQTDDSTKEEFYVSKYYIASPPVFKPNGQNDPNTLYDIGIVTPHEFVLEGEKPVQMVYMDYSPLKTMYIEYIDITFDSSFDELGVDFIPFRVECNDFPWQDANGIKDGKGASGIGATYKDSTNVSKLFLPYYYGNGSDGKGDSPIIKHYLDCEVTLLNDILFHYEVFFVVKGEKYTTLNLKDFKNEKISFHAEYRKELPSGCVKAKD

Foldseek 3Di:
DDDDDDDDDDPPPPPPPPLVQQAQFDWDAPAKAKEWEAAEDAPDDADQFFWKWKFFQSDIDTQPDPQFDFDNGHGYRGTGGMTINHHAAWIARPPPRDIWGAFKMAMATDWGWYVPCPPPQLTWTQDKAKVPRMGTADDRHGYHYIYIYSQFFDTWGKDWFKAAEDCQCVSNVDFKWKKKKKFFAGFTDPDPPDDRDGIGMHMDMWGQDPVRMTIDIWTWDWPPDPSVDDPDPTDIDTTFMKMATPQLRHFQKDKFKAWPNDTHRMDGCVVCRVTHIYMDMDGDPDHHNSTHDDDD

pLDDT: mean 85.2, std 16.62, range [31.34, 98.06]